Protein AF-A0A1J3G5Z6-F1 (afdb_monomer)

Sequence (315 aa):
ERLLVYEFMAHGSLHNHLHGKNKALKEQLDWVKRVTIAVQAARGIEYLHGYACPPVIHRDIKSSNILIDEEHNARVADFGLSLLGPVDSGSPLAELPAGTLGYLDPEYYRLHYLTTKSDVYSFGVLLLEILSGRKAIDMHYEEGNIVEWAVPLIKGGDITTILDPVLKQPTEIEALRRIVSVACKCVRMRGKDRPSMDKVTTALERALAQLMGNPSSEQPILPTEVVLGSSRMHKKSWRIGSKRSGSENTEFRGGSWITFPSVTSSQRRKSSASEGDVVAEEEDEGRKQQEALRSLEEEIGPASPGQSLFLHHNF

InterPro domains:
  IPR000719 Protein kinase domain [PS50011] (1-208)
  IPR000719 Protein kinase domain [SM00220] (1-208)
  IPR001245 Serine-threonine/tyrosine-protein kinase, catalytic domain [PF07714] (3-203)
  IPR008271 Serine/threonine-protein kinase, active site [PS00108] (56-68)
  IPR011009 Protein kinase-like domain superfamily [SSF56112] (2-204)

pLDDT: mean 73.85, std 27.53, range [23.75, 98.88]

Organism: Noccaea caerulescens (NCBI:txid107243)

Foldseek 3Di:
DDDDDDDDQVQAFQCCQLPNPDVVSVVVDAPLLLLQLLLLALLLLLCQPPVDVQRKAQLAQARNQFTAHPVRHTAGHDSVVIDRADSPQPFFDQAARDYDPLLAQLCCNVVVGDHSLRVLQSSLLRLLCSFASDHQADPVDPLRGSLSVLLVCLVVVNLVNSGHPVYDQAPPVVLVNLSSVLSNQSNDNDSVSHDHSVVNSVSSQVSSCVSVVDPDDDDDCDDPDPDDPDDPPDDDDDDDDDDDDDDDDDDDDDDDDDDDDDDDDDDDDDDDDDDDDDDDDPDPPVVVVVVVVVVVVPPDDDDDPVVVVVVVVND

Structure (mmCIF, N/CA/C/O backbone):
data_AF-A0A1J3G5Z6-F1
#
_entry.id   AF-A0A1J3G5Z6-F1
#
loop_
_atom_site.group_PDB
_atom_site.id
_atom_site.type_symbol
_atom_site.label_atom_id
_atom_site.label_alt_id
_atom_site.label_comp_id
_atom_site.label_asym_id
_atom_site.label_entity_id
_atom_site.label_seq_id
_atom_site.pdbx_PDB_ins_code
_atom_site.Cartn_x
_atom_site.Cartn_y
_atom_site.Cartn_z
_atom_site.occupancy
_atom_site.B_iso_or_equiv
_atom_site.auth_seq_id
_atom_site.auth_comp_id
_atom_site.auth_asym_id
_atom_site.auth_atom_id
_atom_site.pdbx_PDB_model_num
ATOM 1 N N . GLU A 1 1 ? -2.017 -32.571 -13.547 1.00 67.12 1 GLU A N 1
ATOM 2 C CA . GLU A 1 1 ? -2.262 -31.229 -12.975 1.00 67.12 1 GLU A CA 1
ATOM 3 C C . GLU A 1 1 ? -0.985 -30.699 -12.338 1.00 67.12 1 GLU A C 1
ATOM 5 O O . GLU A 1 1 ? -0.092 -31.494 -12.061 1.00 67.12 1 GLU A O 1
ATOM 10 N N . ARG A 1 2 ? -0.864 -29.379 -12.161 1.00 86.62 2 ARG A N 1
ATOM 11 C CA . ARG A 1 2 ? 0.238 -28.749 -11.419 1.00 86.62 2 ARG A CA 1
ATOM 12 C C . ARG A 1 2 ? -0.359 -28.113 -10.167 1.00 86.62 2 ARG A C 1
ATOM 14 O O . ARG A 1 2 ? -1.347 -27.398 -10.284 1.00 86.62 2 ARG A O 1
ATOM 21 N N . LEU A 1 3 ? 0.219 -28.402 -9.006 1.00 92.81 3 LEU A N 1
ATOM 22 C CA . LEU A 1 3 ? -0.247 -27.924 -7.705 1.00 92.81 3 LEU A CA 1
ATOM 23 C C . LEU A 1 3 ? 0.872 -27.131 -7.028 1.00 92.81 3 LEU A C 1
ATOM 25 O O . LEU A 1 3 ? 2.047 -27.467 -7.184 1.00 92.81 3 LEU A O 1
ATOM 29 N N . LEU A 1 4 ? 0.493 -26.100 -6.275 1.00 90.12 4 LEU A N 1
ATOM 30 C CA . LEU A 1 4 ? 1.376 -25.333 -5.400 1.00 90.12 4 LEU A CA 1
ATOM 31 C C . LEU A 1 4 ? 0.868 -25.506 -3.967 1.00 90.12 4 LEU A C 1
ATOM 33 O O . LEU A 1 4 ? -0.332 -25.398 -3.723 1.00 90.12 4 LEU A O 1
ATOM 37 N N . VAL A 1 5 ? 1.773 -25.816 -3.041 1.00 93.44 5 VAL A N 1
ATOM 38 C CA . VAL A 1 5 ? 1.457 -26.047 -1.626 1.00 93.44 5 VAL A CA 1
ATOM 39 C C . VAL A 1 5 ? 2.196 -24.998 -0.808 1.00 93.44 5 VAL A C 1
ATOM 41 O O . VAL A 1 5 ? 3.405 -24.834 -0.969 1.00 93.44 5 VAL A O 1
ATOM 44 N N . TYR A 1 6 ? 1.461 -24.296 0.049 1.00 91.12 6 TYR A N 1
ATOM 45 C CA . TYR A 1 6 ? 1.963 -23.217 0.893 1.00 91.12 6 TYR A CA 1
ATOM 46 C C . TYR A 1 6 ? 1.633 -23.490 2.355 1.00 91.12 6 TYR A C 1
ATOM 48 O O . TYR A 1 6 ? 0.736 -24.276 2.667 1.00 91.12 6 TYR A O 1
ATOM 56 N N . GLU A 1 7 ? 2.344 -22.803 3.240 1.00 92.56 7 GLU A N 1
ATOM 57 C CA . GLU A 1 7 ? 1.948 -22.685 4.637 1.00 92.56 7 GLU A CA 1
ATOM 58 C C . GLU A 1 7 ? 0.566 -22.025 4.749 1.00 92.56 7 GLU A C 1
ATOM 60 O O . GLU A 1 7 ? 0.212 -21.134 3.970 1.00 92.56 7 GLU A O 1
ATOM 65 N N . PHE A 1 8 ? -0.236 -22.493 5.704 1.00 93.69 8 PHE A N 1
ATOM 66 C CA . PHE A 1 8 ? -1.591 -22.000 5.900 1.00 93.69 8 PHE A CA 1
ATOM 67 C C . PHE A 1 8 ? -1.588 -20.673 6.666 1.00 93.69 8 PHE A C 1
ATOM 69 O O . PHE A 1 8 ? -1.016 -20.567 7.745 1.00 93.69 8 PHE A O 1
ATOM 76 N N . MET A 1 9 ? -2.269 -19.666 6.121 1.00 95.44 9 MET A N 1
ATOM 77 C CA . MET A 1 9 ? -2.382 -18.336 6.724 1.00 95.44 9 MET A CA 1
ATOM 78 C C . MET A 1 9 ? -3.645 -18.277 7.588 1.00 95.44 9 MET A C 1
ATOM 80 O O . MET A 1 9 ? -4.744 -18.048 7.073 1.00 95.44 9 MET A O 1
ATOM 84 N N . ALA A 1 10 ? -3.491 -18.541 8.890 1.00 94.44 10 ALA A N 1
ATOM 85 C CA . ALA A 1 10 ? -4.599 -18.804 9.814 1.00 94.44 10 ALA A CA 1
ATOM 86 C C . ALA A 1 10 ? -5.635 -17.673 9.904 1.00 94.44 10 ALA A C 1
ATOM 88 O O . ALA A 1 10 ? -6.829 -17.944 10.049 1.00 94.44 10 ALA A O 1
ATOM 89 N N . HIS A 1 11 ? -5.207 -16.416 9.757 1.00 93.19 11 HIS A N 1
ATOM 90 C CA . HIS A 1 11 ? -6.093 -15.252 9.852 1.00 93.19 11 HIS A CA 1
ATOM 91 C C . HIS A 1 11 ? -6.555 -14.733 8.483 1.00 93.19 11 HIS A C 1
ATOM 93 O O . HIS A 1 11 ? -7.225 -13.703 8.411 1.00 93.19 11 HIS A O 1
ATOM 99 N N . GLY A 1 12 ? -6.258 -15.441 7.391 1.00 94.19 12 GLY A N 1
ATOM 100 C CA . GLY A 1 12 ? -6.706 -15.087 6.043 1.00 94.19 12 GLY A CA 1
ATOM 101 C C . GLY A 1 12 ? -6.051 -13.815 5.496 1.00 94.19 12 GLY A C 1
ATOM 102 O O . GLY A 1 12 ? -4.906 -13.512 5.811 1.00 94.19 12 GLY A O 1
ATOM 103 N N . SER A 1 13 ? -6.757 -13.082 4.630 1.00 96.44 13 SER A N 1
ATOM 104 C CA . SER A 1 13 ? -6.229 -11.881 3.967 1.00 96.44 13 SER A CA 1
ATOM 105 C C . SER A 1 13 ? -6.606 -10.585 4.679 1.00 96.44 13 SER A C 1
ATOM 107 O O . SER A 1 13 ? -7.689 -10.476 5.254 1.00 96.44 13 SER A O 1
ATOM 109 N N . LEU A 1 14 ? -5.772 -9.552 4.555 1.00 96.88 14 LEU A N 1
ATOM 110 C CA . LEU A 1 14 ? -6.055 -8.196 5.030 1.00 96.88 14 LEU A CA 1
ATOM 111 C C . LEU A 1 14 ? -7.389 -7.660 4.483 1.00 96.88 14 LEU A C 1
ATOM 113 O O . LEU A 1 14 ? -8.122 -6.984 5.204 1.00 96.88 14 LEU A O 1
ATOM 117 N N . HIS A 1 15 ? -7.756 -8.020 3.250 1.00 95.94 15 HIS A N 1
ATOM 118 C CA . HIS A 1 15 ? -9.071 -7.706 2.686 1.00 95.94 15 HIS A CA 1
ATOM 119 C C . HIS A 1 15 ? -10.223 -8.186 3.580 1.00 95.94 15 HIS A C 1
ATOM 121 O O . HIS A 1 15 ? -11.181 -7.447 3.801 1.00 95.94 15 HIS A O 1
ATOM 127 N N . ASN A 1 16 ? -10.133 -9.399 4.136 1.00 93.75 16 ASN A N 1
ATOM 128 C CA . ASN A 1 16 ? -11.161 -9.932 5.030 1.00 93.75 16 ASN A CA 1
ATOM 129 C C . ASN A 1 16 ? -11.249 -9.132 6.336 1.00 93.75 16 ASN A C 1
ATOM 131 O O . ASN A 1 16 ? -12.347 -8.955 6.864 1.00 93.75 16 ASN A O 1
ATOM 135 N N . HIS A 1 17 ? -10.122 -8.620 6.834 1.00 93.25 17 HIS A N 1
ATOM 136 C CA . HIS A 1 17 ? -10.088 -7.812 8.054 1.00 93.25 17 HIS A CA 1
ATOM 137 C C . HIS A 1 17 ? -10.584 -6.379 7.845 1.00 93.25 17 HIS A C 1
ATOM 139 O O . HIS A 1 17 ? -11.189 -5.825 8.753 1.00 93.25 17 HIS A O 1
ATOM 145 N N . LEU A 1 18 ? -10.386 -5.779 6.667 1.00 93.06 18 LEU A N 1
ATOM 146 C CA . LEU A 1 18 ? -10.885 -4.427 6.362 1.00 93.06 18 LEU A CA 1
ATOM 147 C C . LEU A 1 18 ? -12.349 -4.445 5.889 1.00 93.06 18 LEU A C 1
ATOM 149 O O . LEU A 1 18 ? -13.203 -3.698 6.378 1.00 93.06 18 LEU A O 1
ATOM 153 N N . HIS A 1 19 ? -12.675 -5.355 4.970 1.00 92.38 19 HIS A N 1
ATOM 154 C CA . HIS A 1 19 ? -13.921 -5.331 4.192 1.00 92.38 19 HIS A CA 1
ATOM 155 C C . HIS A 1 19 ? -14.863 -6.497 4.483 1.00 92.38 19 HIS A C 1
ATOM 157 O O . HIS A 1 19 ? -16.006 -6.484 4.025 1.00 92.38 19 HIS A O 1
ATOM 163 N N . GLY A 1 20 ? -14.422 -7.490 5.256 1.00 87.69 20 GLY A N 1
ATOM 164 C CA . GLY A 1 20 ? -15.228 -8.660 5.591 1.00 87.69 20 GLY A CA 1
ATOM 165 C C . GLY A 1 20 ? -16.464 -8.331 6.430 1.00 87.69 20 GLY A C 1
ATOM 166 O O . GLY A 1 20 ? -16.629 -7.239 6.967 1.00 87.69 20 GLY A O 1
ATOM 167 N N . LYS A 1 21 ? -17.368 -9.304 6.567 1.00 85.00 21 LYS A N 1
ATOM 168 C CA . LYS A 1 21 ? -18.624 -9.132 7.323 1.00 85.00 21 LYS A CA 1
ATOM 169 C C . LYS A 1 21 ? -18.451 -9.275 8.839 1.00 85.00 21 LYS A C 1
ATOM 171 O O . LYS A 1 21 ? -19.359 -8.938 9.593 1.00 85.00 21 LYS A O 1
ATOM 176 N N . ASN A 1 22 ? -17.310 -9.792 9.295 1.00 85.69 22 ASN A N 1
ATOM 177 C CA . ASN A 1 22 ? -17.068 -10.051 10.708 1.00 85.69 22 ASN A CA 1
ATOM 178 C C . ASN A 1 22 ? -16.614 -8.772 11.423 1.00 85.69 22 ASN A C 1
ATOM 180 O O . ASN A 1 22 ? -15.459 -8.361 11.319 1.00 85.69 22 ASN A O 1
ATOM 184 N N . LYS A 1 23 ? -17.531 -8.162 12.176 1.00 78.75 23 LYS A N 1
ATOM 185 C CA . LYS A 1 23 ? -17.271 -6.925 12.917 1.00 78.75 23 LYS A CA 1
ATOM 186 C C . LYS A 1 23 ? -16.167 -7.081 13.969 1.00 78.75 23 LYS A C 1
ATOM 188 O O . LYS A 1 23 ? -15.366 -6.170 14.126 1.00 78.75 23 LYS A O 1
ATOM 193 N N . ALA A 1 24 ? -16.076 -8.243 14.619 1.00 79.56 24 ALA A N 1
ATOM 194 C CA . ALA A 1 24 ? -15.048 -8.496 15.626 1.00 79.56 24 ALA A CA 1
ATOM 195 C C . ALA A 1 24 ? -13.636 -8.483 15.019 1.00 79.56 24 ALA A C 1
ATOM 197 O O . ALA A 1 24 ? -12.718 -7.967 15.643 1.00 79.56 24 ALA A O 1
ATOM 198 N N . LEU A 1 25 ? -13.462 -8.980 13.787 1.00 78.19 25 LEU A N 1
ATOM 199 C CA . LEU A 1 25 ? -12.175 -8.896 13.081 1.00 78.19 25 LEU A CA 1
ATOM 200 C C . LEU A 1 25 ? -11.822 -7.448 12.713 1.00 78.19 25 LEU A C 1
ATOM 202 O O . LEU A 1 25 ? -10.679 -7.037 12.887 1.00 78.19 25 LEU A O 1
ATOM 206 N N . LYS A 1 26 ? -12.805 -6.643 12.285 1.00 77.50 26 LYS A N 1
ATOM 207 C CA . LYS A 1 26 ? -12.582 -5.212 12.007 1.00 77.50 26 LYS A CA 1
ATOM 208 C C . LYS A 1 26 ? -12.143 -4.445 13.251 1.00 77.50 26 LYS A C 1
ATOM 210 O O . LYS A 1 26 ? -11.211 -3.650 13.191 1.00 77.50 26 LYS A O 1
ATOM 215 N N . GLU A 1 27 ? -12.809 -4.699 14.375 1.00 76.75 27 GLU A N 1
ATOM 216 C CA . GLU A 1 27 ? -12.518 -4.058 15.663 1.00 76.75 27 GLU A CA 1
ATOM 217 C C . GLU A 1 27 ? -11.146 -4.474 16.228 1.00 76.75 27 GLU A C 1
ATOM 219 O O . GLU A 1 27 ? -10.575 -3.751 17.042 1.00 76.75 27 GLU A O 1
ATOM 224 N N . GLN A 1 28 ? -10.574 -5.595 15.771 1.00 81.38 28 GLN A N 1
ATOM 225 C CA . GLN A 1 28 ? -9.232 -6.026 16.165 1.00 81.38 28 GLN A CA 1
ATOM 226 C C . GLN A 1 28 ? -8.102 -5.255 15.470 1.00 81.38 28 GLN A C 1
ATOM 228 O O . GLN A 1 28 ? -6.987 -5.298 15.991 1.00 81.38 28 GLN A O 1
ATOM 233 N N . LEU A 1 29 ? -8.350 -4.571 14.345 1.00 88.56 29 LEU A N 1
ATOM 234 C CA . LEU A 1 29 ? -7.347 -3.801 13.595 1.00 88.56 29 LEU A CA 1
ATOM 235 C C . LEU A 1 29 ? -7.284 -2.336 14.049 1.00 88.56 29 LEU A C 1
ATOM 237 O O . LEU A 1 29 ? -7.771 -1.437 13.358 1.00 88.56 29 LEU A O 1
ATOM 241 N N . ASP A 1 30 ? -6.633 -2.098 15.186 1.00 92.00 30 ASP A N 1
ATOM 242 C CA . ASP A 1 30 ? -6.243 -0.748 15.598 1.00 92.00 30 ASP A CA 1
ATOM 243 C C . ASP A 1 30 ? -5.157 -0.140 14.684 1.00 92.00 30 ASP A C 1
ATOM 245 O O . ASP A 1 30 ? -4.611 -0.792 13.786 1.00 92.00 30 ASP A O 1
ATOM 249 N N . TRP A 1 31 ? -4.835 1.139 14.906 1.00 94.06 31 TRP A N 1
ATOM 250 C CA . TRP A 1 31 ? -3.825 1.843 14.112 1.00 94.06 31 TRP A CA 1
ATOM 251 C C . TRP A 1 31 ? -2.455 1.176 14.159 1.00 94.06 31 TRP A C 1
ATOM 253 O O . TRP A 1 31 ? -1.795 1.091 13.127 1.00 94.06 31 TRP A O 1
ATOM 263 N N . VAL A 1 32 ? -2.030 0.684 15.324 1.00 94.06 32 VAL A N 1
ATOM 264 C CA . VAL A 1 32 ? -0.714 0.054 15.473 1.00 94.06 32 VAL A CA 1
ATOM 265 C C . VAL A 1 32 ? -0.653 -1.200 14.610 1.00 94.06 32 VAL A C 1
ATOM 267 O O . VAL A 1 32 ? 0.257 -1.326 13.800 1.00 94.06 32 VAL A O 1
ATOM 270 N N . LYS A 1 33 ? -1.654 -2.079 14.684 1.00 94.69 33 LYS A N 1
ATOM 271 C CA . LYS A 1 33 ? -1.711 -3.303 13.873 1.00 94.69 33 LYS A CA 1
ATOM 272 C C . LYS A 1 33 ? -1.799 -3.014 12.381 1.00 94.69 33 LYS A C 1
ATOM 274 O O . LYS A 1 33 ? -1.080 -3.639 11.606 1.00 94.69 33 LYS A O 1
ATOM 279 N N . ARG A 1 34 ? -2.627 -2.049 11.965 1.00 96.19 34 ARG A N 1
ATOM 280 C CA . ARG A 1 34 ? -2.722 -1.632 10.554 1.00 96.19 34 ARG A CA 1
ATOM 281 C C . ARG A 1 34 ? -1.373 -1.168 10.010 1.00 96.19 34 ARG A C 1
ATOM 283 O O . ARG A 1 34 ? -0.974 -1.573 8.919 1.00 96.19 34 ARG A O 1
ATOM 290 N N . VAL A 1 35 ? -0.654 -0.352 10.780 1.00 96.88 35 VAL A N 1
ATOM 291 C CA . VAL A 1 35 ? 0.665 0.148 10.382 1.00 96.88 35 VAL A CA 1
ATOM 292 C C . VAL A 1 35 ? 1.724 -0.956 10.443 1.00 96.88 35 VAL A C 1
ATOM 294 O O . VAL A 1 35 ? 2.548 -1.029 9.536 1.00 96.88 35 VAL A O 1
ATOM 297 N N . THR A 1 36 ? 1.675 -1.863 11.421 1.00 97.75 36 THR A N 1
ATOM 298 C CA . THR A 1 36 ? 2.547 -3.050 11.474 1.00 97.75 36 THR A CA 1
ATOM 299 C C . THR A 1 36 ? 2.391 -3.919 10.228 1.00 97.75 36 THR A C 1
ATOM 301 O O . THR A 1 36 ? 3.391 -4.253 9.595 1.00 97.75 36 THR A O 1
ATOM 304 N N . ILE A 1 37 ? 1.154 -4.213 9.816 1.00 98.00 37 ILE A N 1
ATOM 305 C CA . ILE A 1 37 ? 0.863 -4.968 8.587 1.00 98.00 37 ILE A CA 1
ATOM 306 C C . ILE A 1 37 ? 1.428 -4.243 7.360 1.00 98.00 37 ILE A C 1
ATOM 308 O O . ILE A 1 37 ? 2.076 -4.864 6.518 1.00 98.00 37 ILE A O 1
ATOM 312 N N . ALA A 1 38 ? 1.231 -2.924 7.267 1.00 98.56 38 ALA A N 1
ATOM 313 C CA . ALA A 1 38 ? 1.773 -2.123 6.173 1.00 98.56 38 ALA A CA 1
ATOM 314 C C . ALA A 1 38 ? 3.312 -2.160 6.129 1.00 98.56 38 ALA A C 1
ATOM 316 O O . ALA A 1 38 ? 3.884 -2.301 5.051 1.00 98.56 38 ALA A O 1
ATOM 317 N N . VAL A 1 39 ? 3.985 -2.071 7.283 1.00 98.75 39 VAL A N 1
ATOM 318 C CA . VAL A 1 39 ? 5.450 -2.186 7.395 1.00 98.75 39 VAL A CA 1
ATOM 319 C C . VAL A 1 39 ? 5.928 -3.566 6.945 1.00 98.75 39 VAL A C 1
ATOM 321 O O . VAL A 1 39 ? 6.859 -3.658 6.150 1.00 98.75 39 VAL A O 1
ATOM 324 N N . GLN A 1 40 ? 5.294 -4.638 7.419 1.00 98.56 40 GLN A N 1
ATOM 325 C CA . GLN A 1 40 ? 5.661 -6.011 7.061 1.00 98.56 40 GLN A CA 1
ATOM 326 C C . GLN A 1 40 ? 5.473 -6.276 5.559 1.00 98.56 40 GLN A C 1
ATOM 328 O O . GLN A 1 40 ? 6.374 -6.808 4.909 1.00 98.56 40 GLN A O 1
ATOM 333 N N . ALA A 1 41 ? 4.361 -5.815 4.977 1.00 98.62 41 ALA A N 1
ATOM 334 C CA . ALA A 1 41 ? 4.142 -5.875 3.535 1.00 98.62 41 ALA A CA 1
ATOM 335 C C . ALA A 1 41 ? 5.189 -5.053 2.759 1.00 98.62 41 ALA A C 1
ATOM 337 O O . ALA A 1 41 ? 5.747 -5.548 1.780 1.00 98.62 41 ALA A O 1
ATOM 338 N N . ALA A 1 42 ? 5.510 -3.834 3.214 1.00 98.69 42 ALA A N 1
ATOM 339 C CA . ALA A 1 42 ? 6.524 -2.987 2.584 1.00 98.69 42 ALA A CA 1
ATOM 340 C C . ALA A 1 42 ? 7.903 -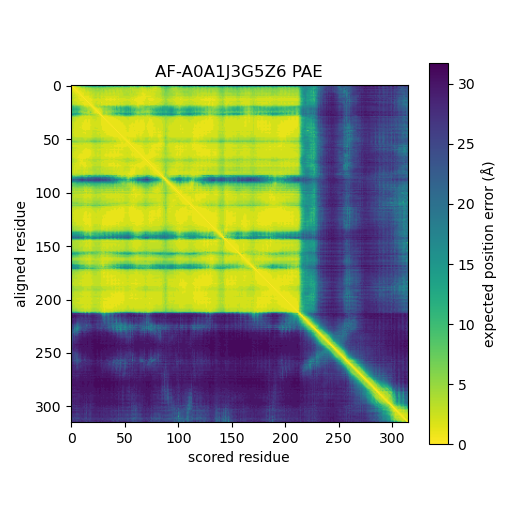3.656 2.561 1.00 98.69 42 ALA A C 1
ATOM 342 O O . ALA A 1 42 ? 8.537 -3.672 1.511 1.00 98.69 42 ALA A O 1
ATOM 343 N N . ARG A 1 43 ? 8.322 -4.276 3.674 1.00 98.38 43 ARG A N 1
ATOM 344 C CA . ARG A 1 43 ? 9.574 -5.049 3.767 1.00 98.38 43 ARG A CA 1
ATOM 345 C C . ARG A 1 43 ? 9.607 -6.210 2.778 1.00 98.38 43 ARG A C 1
ATOM 347 O O . ARG A 1 43 ? 10.621 -6.429 2.122 1.00 98.38 43 ARG A O 1
ATOM 354 N N . GLY A 1 44 ? 8.498 -6.939 2.646 1.00 97.94 44 GLY A N 1
ATOM 355 C CA . GLY A 1 44 ? 8.378 -8.018 1.666 1.00 97.94 44 GLY A CA 1
ATOM 356 C C . GLY A 1 44 ? 8.595 -7.518 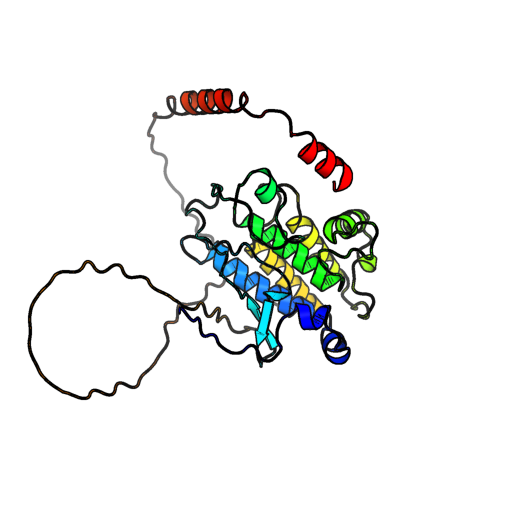0.235 1.00 97.94 44 GLY A C 1
ATOM 357 O O . GLY A 1 44 ? 9.380 -8.099 -0.507 1.00 97.94 44 GLY A O 1
ATOM 358 N N . ILE A 1 45 ? 7.961 -6.407 -0.141 1.00 98.31 45 ILE A N 1
ATOM 359 C CA . ILE A 1 45 ? 8.087 -5.825 -1.489 1.00 98.31 45 ILE A CA 1
ATOM 360 C C . ILE A 1 45 ? 9.479 -5.204 -1.698 1.00 98.31 45 ILE A C 1
ATOM 362 O O . ILE A 1 45 ? 10.084 -5.371 -2.754 1.00 98.31 45 ILE A O 1
ATOM 366 N N . GLU A 1 46 ? 10.029 -4.528 -0.691 1.00 97.94 46 GLU A N 1
ATOM 367 C CA . GLU A 1 46 ? 11.401 -4.014 -0.705 1.00 97.94 46 GLU A CA 1
ATOM 368 C C . GLU A 1 46 ? 12.415 -5.133 -0.951 1.00 97.94 46 GLU A C 1
ATOM 370 O O . GLU A 1 46 ? 13.326 -4.961 -1.763 1.00 97.94 46 GLU A O 1
ATOM 375 N N . TYR A 1 47 ? 12.226 -6.296 -0.321 1.00 97.56 47 TYR A N 1
ATOM 376 C CA . TYR A 1 47 ? 13.049 -7.474 -0.572 1.00 97.56 47 TYR A CA 1
ATOM 377 C C . TYR A 1 47 ? 13.025 -7.875 -2.053 1.00 97.56 47 TYR A C 1
ATOM 379 O O . TYR A 1 47 ? 14.078 -8.054 -2.670 1.00 97.56 47 TYR A O 1
ATOM 387 N N . LEU A 1 48 ? 11.829 -7.958 -2.644 1.00 96.56 48 LEU A N 1
ATOM 388 C CA . LEU A 1 48 ? 11.654 -8.294 -4.059 1.00 96.56 48 LEU A CA 1
ATOM 389 C C . LEU A 1 48 ? 12.359 -7.296 -4.984 1.00 96.56 48 LEU A C 1
ATOM 391 O O . LEU A 1 48 ? 12.930 -7.695 -5.995 1.00 96.56 48 LEU A O 1
ATOM 395 N N . HIS A 1 49 ? 12.340 -6.007 -4.649 1.00 95.06 49 HIS A N 1
ATOM 396 C CA . HIS A 1 49 ? 12.895 -4.958 -5.507 1.00 95.06 49 HIS A CA 1
ATOM 397 C C . HIS A 1 49 ? 14.401 -4.760 -5.348 1.00 95.06 49 HIS A C 1
ATOM 399 O O . HIS A 1 49 ? 15.078 -4.493 -6.338 1.00 95.06 49 HIS A O 1
ATOM 405 N N . GLY A 1 50 ? 14.908 -4.813 -4.116 1.00 92.19 50 GLY A N 1
ATOM 406 C CA . GLY A 1 50 ? 16.271 -4.392 -3.781 1.00 92.19 50 GLY A CA 1
ATOM 407 C C . GLY A 1 50 ? 17.241 -5.527 -3.465 1.00 92.19 50 GLY A C 1
ATOM 408 O O . GLY A 1 50 ? 18.446 -5.345 -3.616 1.00 92.19 50 GLY A O 1
ATOM 409 N N . TYR A 1 51 ? 16.738 -6.686 -3.031 1.00 90.94 51 TYR A N 1
ATOM 410 C CA . TYR A 1 51 ? 17.574 -7.801 -2.573 1.00 90.94 51 TYR A CA 1
ATOM 411 C C . TYR A 1 51 ? 17.537 -9.009 -3.516 1.00 90.94 51 TYR A C 1
ATOM 413 O O . TYR A 1 51 ? 18.504 -9.770 -3.572 1.00 90.94 51 TYR A O 1
ATOM 421 N N . ALA A 1 52 ? 16.459 -9.184 -4.286 1.00 91.31 52 ALA A N 1
ATOM 422 C CA . ALA A 1 52 ? 16.423 -10.170 -5.361 1.00 91.31 52 ALA A CA 1
ATOM 423 C C . ALA A 1 52 ? 17.275 -9.716 -6.561 1.00 91.31 52 ALA A C 1
ATOM 425 O O . ALA A 1 52 ? 17.282 -8.543 -6.932 1.00 91.31 52 ALA A O 1
ATOM 426 N N . CYS A 1 53 ? 17.986 -10.659 -7.187 1.00 88.81 53 CYS A N 1
ATOM 427 C CA . CYS A 1 53 ? 18.797 -10.405 -8.377 1.00 88.81 53 CYS A CA 1
ATOM 428 C C . CYS A 1 53 ? 18.509 -11.467 -9.456 1.00 88.81 53 CYS A C 1
ATOM 430 O O . CYS A 1 53 ? 18.883 -12.631 -9.268 1.00 88.81 53 CYS A O 1
ATOM 432 N N . PRO A 1 54 ? 17.856 -11.103 -10.578 1.00 91.25 54 PRO A N 1
ATOM 433 C CA . PRO A 1 54 ? 17.293 -9.778 -10.879 1.00 91.25 54 PRO A CA 1
ATOM 434 C C . PRO A 1 54 ? 16.103 -9.407 -9.963 1.00 91.25 54 PRO A C 1
ATOM 436 O O . PRO A 1 54 ? 15.534 -10.305 -9.331 1.00 91.25 54 PRO A O 1
ATOM 439 N N . PRO A 1 55 ? 15.714 -8.116 -9.889 1.00 93.94 55 PRO A N 1
ATOM 440 C CA . PRO A 1 55 ? 14.545 -7.682 -9.124 1.00 93.94 55 PRO A CA 1
ATOM 441 C C . PRO A 1 55 ? 13.282 -8.442 -9.533 1.00 93.94 55 PRO A C 1
ATOM 443 O O . PRO A 1 55 ? 13.103 -8.774 -10.703 1.00 93.94 55 PRO A O 1
ATOM 446 N N . VAL A 1 56 ? 12.373 -8.681 -8.595 1.00 96.19 56 VAL A N 1
ATOM 447 C CA . VAL A 1 56 ? 11.063 -9.291 -8.858 1.00 96.19 56 VAL A CA 1
ATOM 448 C C . VAL A 1 56 ? 9.993 -8.204 -8.782 1.00 96.19 56 VAL A C 1
ATOM 450 O O . VAL A 1 56 ? 9.883 -7.517 -7.772 1.00 96.19 56 VAL A O 1
ATOM 453 N N . ILE A 1 57 ? 9.195 -8.055 -9.838 1.00 96.88 57 ILE A N 1
ATOM 454 C CA . ILE A 1 57 ? 8.045 -7.145 -9.889 1.00 96.88 57 ILE A CA 1
ATOM 455 C C . ILE A 1 57 ? 6.785 -7.981 -9.675 1.00 96.88 57 ILE A C 1
ATOM 457 O O . ILE A 1 57 ? 6.515 -8.895 -10.455 1.00 96.88 57 ILE A O 1
ATOM 461 N N . HIS A 1 58 ? 6.029 -7.687 -8.620 1.00 98.06 58 HIS A N 1
ATOM 462 C CA . HIS A 1 58 ? 4.897 -8.493 -8.168 1.00 98.06 58 HIS A CA 1
ATOM 463 C C . HIS A 1 58 ? 3.659 -8.351 -9.064 1.00 98.06 58 HIS A C 1
ATOM 465 O O . HIS A 1 58 ? 2.978 -9.333 -9.347 1.00 98.06 58 HIS A O 1
ATOM 471 N N . ARG A 1 59 ? 3.357 -7.128 -9.523 1.00 97.19 59 ARG A N 1
ATOM 472 C CA . ARG A 1 59 ? 2.237 -6.754 -10.420 1.00 97.19 59 ARG A CA 1
ATOM 473 C C . ARG A 1 59 ? 0.823 -6.887 -9.853 1.00 97.19 59 ARG A C 1
ATOM 475 O O . ARG A 1 59 ? -0.090 -6.284 -10.405 1.00 97.19 59 ARG A O 1
ATOM 482 N N . ASP A 1 60 ? 0.628 -7.624 -8.761 1.00 97.38 60 ASP A N 1
ATOM 483 C CA . ASP A 1 60 ? -0.696 -7.779 -8.129 1.00 97.38 60 ASP A CA 1
ATOM 484 C C . ASP A 1 60 ? -0.706 -7.475 -6.620 1.00 97.38 60 ASP A C 1
ATOM 486 O O . ASP A 1 60 ? -1.186 -8.261 -5.804 1.00 97.38 60 ASP A O 1
ATOM 490 N N . ILE A 1 61 ? -0.121 -6.340 -6.223 1.00 98.62 61 ILE A N 1
ATOM 491 C CA . ILE A 1 61 ? -0.172 -5.872 -4.830 1.00 98.62 61 ILE A CA 1
ATOM 492 C C . ILE A 1 61 ? -1.568 -5.310 -4.529 1.00 98.62 61 ILE A C 1
ATOM 494 O O . ILE A 1 61 ? -1.978 -4.307 -5.108 1.00 98.62 61 ILE A O 1
ATOM 498 N N . LYS A 1 62 ? -2.284 -5.948 -3.599 1.00 98.00 62 LYS A N 1
ATOM 499 C CA . LYS A 1 62 ? -3.637 -5.578 -3.146 1.00 98.00 62 LYS A CA 1
ATOM 500 C C . LYS A 1 62 ? -3.944 -6.199 -1.786 1.00 98.00 62 LYS A C 1
ATOM 502 O O . LYS A 1 62 ? -3.281 -7.153 -1.379 1.00 98.00 62 LYS A O 1
ATOM 507 N N . SER A 1 63 ? -4.992 -5.731 -1.106 1.00 97.88 63 SER A N 1
ATOM 508 C CA . SER A 1 63 ? -5.350 -6.213 0.238 1.00 97.88 63 SER A CA 1
ATOM 509 C C . SER A 1 63 ? -5.682 -7.709 0.302 1.00 97.88 63 SER A C 1
ATOM 511 O O . SER A 1 63 ? -5.474 -8.333 1.341 1.00 97.88 63 SER A O 1
ATOM 513 N N . SER A 1 64 ? -6.161 -8.326 -0.784 1.00 97.69 64 SER A N 1
ATOM 514 C CA . SER A 1 64 ? -6.429 -9.774 -0.809 1.00 97.69 64 SER A CA 1
ATOM 515 C C . SER A 1 64 ? -5.159 -10.626 -0.872 1.00 97.69 64 SER A C 1
ATOM 517 O O . SER A 1 64 ? -5.209 -11.794 -0.501 1.00 97.69 64 SER A O 1
ATOM 519 N N . ASN A 1 65 ? -4.046 -10.035 -1.315 1.00 98.44 65 ASN A N 1
ATOM 520 C CA . ASN A 1 65 ? -2.752 -10.697 -1.497 1.00 98.44 65 ASN A CA 1
ATOM 521 C C . ASN A 1 65 ? -1.778 -10.391 -0.348 1.00 98.44 65 ASN A C 1
ATOM 523 O O . ASN A 1 65 ? -0.621 -10.799 -0.384 1.00 98.44 65 ASN A O 1
ATOM 527 N N . ILE A 1 66 ? -2.245 -9.693 0.690 1.00 98.44 66 ILE A N 1
ATOM 528 C CA . ILE A 1 66 ? -1.553 -9.586 1.973 1.00 98.44 66 ILE A CA 1
ATOM 529 C C . ILE A 1 66 ? -2.234 -10.558 2.929 1.00 98.44 66 ILE A C 1
ATOM 531 O O . ILE A 1 66 ? -3.374 -10.329 3.334 1.00 98.44 66 ILE A O 1
ATOM 535 N N . LEU A 1 67 ? -1.565 -11.661 3.246 1.00 97.62 67 LEU A N 1
ATOM 536 C CA . LEU A 1 67 ? -2.082 -12.716 4.115 1.00 97.62 67 LEU A CA 1
ATOM 537 C C . LEU A 1 67 ? -1.513 -12.587 5.525 1.00 97.62 67 LEU A C 1
ATOM 539 O O . LEU A 1 67 ? -0.442 -12.017 5.698 1.00 97.62 67 LEU A O 1
ATOM 543 N N . ILE A 1 68 ? -2.233 -13.094 6.520 1.00 96.00 68 ILE A N 1
ATOM 544 C CA . ILE A 1 68 ? -1.888 -12.973 7.936 1.00 96.00 68 ILE A CA 1
ATOM 545 C C . ILE A 1 68 ? -1.748 -14.381 8.534 1.00 96.00 68 ILE A C 1
ATOM 547 O O . ILE A 1 68 ? -2.697 -15.173 8.491 1.00 96.00 68 ILE A O 1
ATOM 551 N N . ASP A 1 69 ? -0.557 -14.688 9.053 1.00 94.50 69 ASP A N 1
ATOM 552 C CA . ASP A 1 69 ? -0.230 -15.975 9.687 1.00 94.50 69 ASP A CA 1
ATOM 553 C C . ASP A 1 69 ? -0.727 -16.071 11.137 1.00 94.50 69 ASP A C 1
ATOM 555 O O . ASP A 1 69 ? -1.337 -15.134 11.645 1.00 94.50 69 ASP A O 1
ATOM 559 N N . GLU A 1 70 ? -0.533 -17.220 11.791 1.00 94.12 70 GLU A N 1
ATOM 560 C CA . GLU A 1 70 ? -1.045 -17.496 13.144 1.00 94.12 70 GLU A CA 1
ATOM 561 C C . GLU A 1 70 ? -0.542 -16.482 14.184 1.00 94.12 70 GLU A C 1
ATOM 563 O O . GLU A 1 70 ? -1.313 -16.036 15.041 1.00 94.12 70 GLU A O 1
ATOM 568 N N . GLU A 1 71 ? 0.701 -16.024 14.039 1.00 92.56 71 GLU A N 1
ATOM 569 C CA . GLU A 1 71 ? 1.345 -15.028 14.897 1.00 92.56 71 GLU A CA 1
ATOM 570 C C . GLU A 1 71 ? 0.975 -13.573 14.550 1.00 92.56 71 GLU A C 1
ATOM 572 O O . GLU A 1 71 ? 1.571 -12.638 15.088 1.00 92.56 71 GLU A O 1
ATOM 577 N N . HIS A 1 72 ? -0.024 -13.355 13.687 1.00 90.75 72 HIS A N 1
ATOM 578 C CA . HIS A 1 72 ? -0.459 -12.038 13.209 1.00 90.75 72 HIS A CA 1
ATOM 579 C C . HIS A 1 72 ? 0.595 -11.267 12.394 1.00 90.75 72 HIS A C 1
ATOM 581 O O . HIS A 1 72 ? 0.527 -10.036 12.309 1.00 90.75 72 HIS A O 1
ATOM 587 N N . ASN A 1 73 ? 1.535 -11.958 11.747 1.00 95.00 73 ASN A N 1
ATOM 588 C CA . ASN A 1 73 ? 2.448 -11.336 10.796 1.00 95.00 73 ASN A CA 1
ATOM 589 C C . ASN A 1 73 ? 1.853 -11.332 9.388 1.00 95.00 73 ASN A C 1
ATOM 591 O O . ASN A 1 73 ? 1.247 -12.301 8.930 1.00 95.00 73 ASN A O 1
ATOM 595 N N . ALA A 1 74 ? 2.055 -10.225 8.680 1.00 96.62 74 ALA A N 1
ATOM 596 C CA . ALA A 1 74 ? 1.635 -10.060 7.304 1.00 96.62 74 ALA A CA 1
ATOM 597 C C . ALA A 1 74 ? 2.685 -10.589 6.318 1.00 96.62 74 ALA A C 1
ATOM 599 O O . ALA A 1 74 ? 3.876 -10.294 6.431 1.00 96.62 74 ALA A O 1
ATOM 600 N N . ARG A 1 75 ? 2.220 -11.311 5.297 1.00 96.62 75 ARG A N 1
ATOM 601 C CA . ARG A 1 75 ? 3.024 -11.885 4.214 1.00 96.62 75 ARG A CA 1
ATOM 602 C C . ARG A 1 75 ? 2.443 -11.501 2.859 1.00 96.62 75 ARG A C 1
ATOM 604 O O . ARG A 1 75 ? 1.230 -11.532 2.662 1.00 96.62 75 ARG A O 1
ATOM 611 N N . VAL A 1 76 ? 3.318 -11.157 1.920 1.00 97.62 76 VAL A N 1
ATOM 612 C CA . VAL A 1 76 ? 2.938 -10.917 0.521 1.00 97.62 76 VAL A CA 1
ATOM 613 C C . VAL A 1 76 ? 2.762 -12.268 -0.171 1.00 97.62 76 VAL A C 1
ATOM 615 O O . VAL A 1 76 ? 3.631 -13.134 -0.066 1.00 97.62 76 VAL A O 1
ATOM 618 N N . ALA A 1 77 ? 1.638 -12.456 -0.854 1.00 96.44 77 ALA A N 1
ATOM 619 C CA . ALA A 1 77 ? 1.258 -13.703 -1.504 1.00 96.44 77 ALA A CA 1
ATOM 620 C C . ALA A 1 77 ? 0.825 -13.481 -2.959 1.00 96.44 77 ALA A C 1
ATOM 622 O O . ALA A 1 77 ? 0.637 -12.354 -3.397 1.00 96.44 77 ALA A O 1
ATOM 623 N N . ASP A 1 78 ? 0.606 -14.592 -3.666 1.00 94.25 78 ASP A N 1
ATOM 624 C CA . ASP A 1 78 ? 0.165 -14.647 -5.064 1.00 94.25 78 ASP A CA 1
ATOM 625 C C . ASP A 1 78 ? 1.136 -14.012 -6.072 1.00 94.25 78 ASP A C 1
ATOM 627 O O . ASP A 1 78 ? 0.923 -12.947 -6.646 1.00 94.25 78 ASP A O 1
ATOM 631 N N . PHE A 1 79 ? 2.204 -14.760 -6.345 1.00 95.31 79 PHE A N 1
ATOM 632 C CA . PHE A 1 79 ? 3.211 -14.419 -7.346 1.00 95.31 79 PHE A CA 1
ATOM 633 C C . PHE A 1 79 ? 2.827 -14.894 -8.759 1.00 95.31 79 PHE A C 1
ATOM 635 O O . PHE A 1 79 ? 3.698 -15.023 -9.619 1.00 95.31 79 PHE A O 1
ATOM 642 N N . GLY A 1 80 ? 1.548 -15.205 -9.012 1.00 93.75 80 GLY A N 1
ATOM 643 C CA . GLY A 1 80 ? 1.092 -15.778 -10.282 1.00 93.75 80 GLY A CA 1
ATOM 644 C C . GLY A 1 80 ? 1.290 -14.858 -11.490 1.00 93.75 80 GLY A C 1
ATOM 645 O O . GLY A 1 80 ? 1.420 -15.344 -12.614 1.00 93.75 80 GLY A O 1
ATOM 646 N N . LEU A 1 81 ? 1.351 -13.543 -11.260 1.00 94.12 81 LEU A N 1
ATOM 647 C CA . LEU A 1 81 ? 1.619 -12.537 -12.290 1.00 94.12 81 LEU A CA 1
ATOM 648 C C . LEU A 1 81 ? 3.059 -12.017 -12.277 1.00 94.12 81 LEU A C 1
ATOM 650 O O . LEU A 1 81 ? 3.439 -11.316 -13.217 1.00 94.12 81 LEU A O 1
ATOM 654 N N . SER A 1 82 ? 3.850 -12.352 -11.257 1.00 96.00 82 SER A N 1
ATOM 655 C CA . SER A 1 82 ? 5.163 -11.757 -11.016 1.00 96.00 82 SER A CA 1
ATOM 656 C C . SER A 1 82 ? 6.145 -12.003 -12.157 1.00 96.00 82 SER A C 1
ATOM 658 O O . SER A 1 82 ? 6.178 -13.077 -12.757 1.00 96.00 82 SER A O 1
ATOM 660 N N . LEU A 1 83 ? 6.996 -11.012 -12.422 1.00 95.06 83 LEU A N 1
ATOM 661 C CA . LEU A 1 83 ? 8.033 -11.076 -13.451 1.00 95.06 83 LEU A CA 1
ATOM 662 C C . LEU A 1 83 ? 9.395 -10.678 -12.893 1.00 95.06 83 LEU A C 1
ATOM 664 O O . LEU A 1 83 ? 9.498 -9.896 -11.949 1.00 95.06 83 LEU A O 1
ATOM 668 N N . LEU A 1 84 ? 10.449 -11.205 -13.511 1.00 92.75 84 LEU A N 1
ATOM 669 C CA . LEU A 1 84 ? 11.800 -10.710 -13.286 1.00 92.75 84 LEU A CA 1
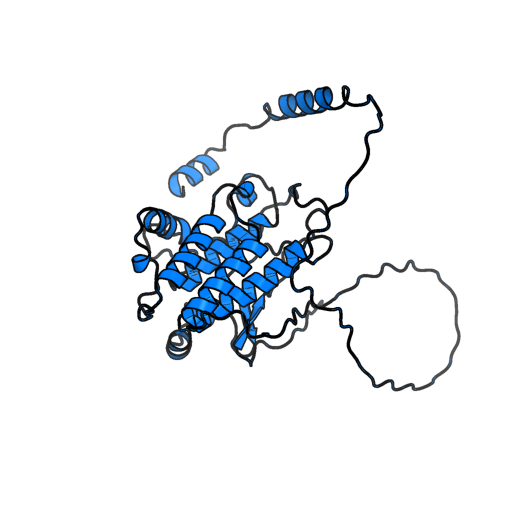ATOM 670 C C . LEU A 1 84 ? 11.950 -9.379 -14.026 1.00 92.75 84 LEU A C 1
ATOM 672 O O . LEU A 1 84 ? 11.759 -9.314 -15.240 1.00 92.75 84 LEU A O 1
ATOM 676 N N . GLY A 1 85 ? 12.262 -8.324 -13.285 1.00 85.81 85 GLY A N 1
ATOM 677 C CA . GLY A 1 85 ? 12.615 -7.030 -13.841 1.00 85.81 85 GLY A CA 1
ATOM 678 C C . GLY A 1 85 ? 13.995 -7.059 -14.508 1.00 85.81 85 GLY A C 1
ATOM 679 O O . GLY A 1 85 ? 14.777 -7.993 -14.308 1.00 85.81 85 GLY A O 1
ATOM 680 N N . PRO A 1 86 ? 14.322 -6.033 -15.303 1.00 80.88 86 PRO A N 1
ATOM 681 C CA . PRO A 1 86 ? 15.656 -5.895 -15.864 1.00 80.88 86 PRO A CA 1
ATOM 682 C C . PRO A 1 86 ? 16.690 -5.665 -14.755 1.00 80.88 86 PRO A C 1
ATOM 684 O O . PRO A 1 86 ? 16.403 -5.048 -13.727 1.00 80.88 86 PRO A O 1
ATOM 687 N N . VAL A 1 87 ? 17.908 -6.169 -14.977 1.00 70.62 87 VAL A N 1
ATOM 688 C CA . VAL A 1 87 ? 19.047 -5.991 -14.055 1.00 70.62 87 VAL A CA 1
ATOM 689 C C . VAL A 1 87 ? 19.346 -4.500 -13.871 1.00 70.62 87 VAL A C 1
ATOM 691 O O . VAL A 1 87 ? 19.587 -4.041 -12.754 1.00 70.62 87 VAL A O 1
ATOM 694 N N . ASP A 1 88 ? 19.213 -3.730 -14.952 1.00 70.06 88 ASP A N 1
ATOM 695 C CA . ASP A 1 88 ? 19.279 -2.277 -14.921 1.00 70.06 88 ASP A CA 1
ATOM 696 C C . ASP A 1 88 ? 17.913 -1.711 -14.532 1.00 70.06 88 ASP A C 1
ATOM 698 O O . ASP A 1 88 ? 17.044 -1.476 -15.375 1.00 70.06 88 ASP A O 1
ATOM 702 N N . SER A 1 89 ? 17.748 -1.467 -13.229 1.00 59.81 89 SER A N 1
ATOM 703 C CA . SER A 1 89 ? 16.536 -0.932 -12.576 1.00 59.81 89 SER A CA 1
ATOM 704 C C . SER A 1 89 ? 15.934 0.350 -13.186 1.00 59.81 89 SER A C 1
ATOM 706 O O . SER A 1 89 ? 14.827 0.741 -12.811 1.00 59.81 89 SER A O 1
ATOM 708 N N . GLY A 1 90 ? 16.646 1.018 -14.101 1.00 60.31 90 GLY A N 1
ATOM 709 C CA . GLY A 1 90 ? 16.180 2.201 -14.827 1.00 60.31 90 GLY A CA 1
ATOM 710 C C . GLY A 1 90 ? 15.486 1.912 -16.162 1.00 60.31 90 GLY A C 1
ATOM 711 O O . GLY A 1 90 ? 14.825 2.804 -16.691 1.00 60.31 90 GLY A O 1
ATOM 712 N N . SER A 1 91 ? 15.616 0.699 -16.708 1.00 74.81 91 SER A N 1
ATOM 713 C CA . SER A 1 91 ? 14.978 0.327 -17.974 1.00 74.81 91 SER A CA 1
ATOM 714 C C . SER A 1 91 ? 13.586 -0.271 -17.724 1.00 74.81 91 SER A C 1
ATOM 716 O O . SER A 1 91 ? 13.433 -1.114 -16.840 1.00 74.81 91 SER A O 1
ATOM 718 N N . PRO A 1 92 ? 12.534 0.173 -18.432 1.00 80.94 92 PRO A N 1
ATOM 719 C CA . PRO A 1 92 ? 11.224 -0.449 -18.325 1.00 80.94 92 PRO A CA 1
ATOM 720 C C . PRO A 1 92 ? 11.197 -1.787 -19.065 1.00 80.94 92 PRO A C 1
ATOM 722 O O . PRO A 1 92 ? 11.792 -1.935 -20.132 1.00 80.94 92 PRO A O 1
ATOM 725 N N . LEU A 1 93 ? 10.458 -2.750 -18.520 1.00 84.75 93 LEU A N 1
ATOM 726 C CA . LEU A 1 93 ? 10.115 -3.974 -19.232 1.00 84.75 93 LEU A CA 1
ATOM 727 C C . LEU A 1 93 ? 8.848 -3.714 -20.058 1.00 84.75 93 LEU A C 1
ATOM 729 O O . LEU A 1 93 ? 7.828 -3.298 -19.507 1.00 84.75 93 LEU A O 1
ATOM 733 N N . ALA A 1 94 ? 8.921 -3.929 -21.372 1.00 88.12 94 ALA A N 1
ATOM 734 C CA . ALA A 1 94 ? 7.777 -3.782 -22.266 1.00 88.12 94 ALA A CA 1
ATOM 735 C C . ALA A 1 94 ? 6.845 -4.992 -22.115 1.00 88.12 94 ALA A C 1
ATOM 737 O O . ALA A 1 94 ? 7.101 -6.049 -22.686 1.00 88.12 94 ALA A O 1
ATOM 738 N N . GLU A 1 95 ? 5.779 -4.842 -21.330 1.00 91.12 95 GLU A N 1
ATOM 739 C CA . GLU A 1 95 ? 4.855 -5.930 -21.000 1.00 91.12 95 GLU A CA 1
ATOM 740 C C . GLU A 1 95 ? 3.402 -5.493 -21.090 1.00 91.12 95 GLU A C 1
ATOM 742 O O . GLU A 1 95 ? 3.040 -4.380 -20.705 1.00 91.12 95 GLU A O 1
ATOM 747 N N . LEU A 1 96 ? 2.540 -6.413 -21.524 1.00 91.69 96 LEU A N 1
ATOM 748 C CA . LEU A 1 96 ? 1.103 -6.160 -21.542 1.00 91.69 96 LEU A CA 1
ATOM 749 C C . LEU A 1 96 ? 0.580 -5.942 -20.113 1.00 91.69 96 LEU A C 1
ATOM 751 O O . LEU A 1 96 ? 0.953 -6.711 -19.218 1.00 91.69 96 LEU A O 1
ATOM 755 N N . PRO A 1 97 ? -0.294 -4.941 -19.887 1.00 91.31 97 PRO A N 1
ATOM 756 C CA . PRO A 1 97 ? -0.891 -4.684 -18.588 1.00 91.31 97 PRO A CA 1
ATOM 757 C C . PRO A 1 97 ? -1.592 -5.918 -18.026 1.00 91.31 97 PRO A C 1
ATOM 759 O O . PRO A 1 97 ? -2.484 -6.487 -18.653 1.00 91.31 97 PRO A O 1
ATOM 762 N N . ALA A 1 98 ? -1.199 -6.308 -16.818 1.00 93.12 98 ALA A N 1
ATOM 763 C CA . ALA A 1 98 ? -1.905 -7.291 -16.009 1.00 93.12 98 ALA A CA 1
ATOM 764 C C . ALA A 1 98 ? -1.875 -6.849 -14.546 1.00 93.12 98 ALA A C 1
ATOM 766 O O . ALA A 1 98 ? -0.928 -6.187 -14.118 1.00 93.12 98 ALA A O 1
ATOM 767 N N . GLY A 1 99 ? -2.909 -7.223 -13.801 1.00 93.50 99 GLY A N 1
ATOM 768 C CA . GLY A 1 99 ? -3.095 -6.855 -12.403 1.00 93.50 99 GLY A CA 1
ATOM 769 C C . GLY A 1 99 ? -4.564 -6.583 -1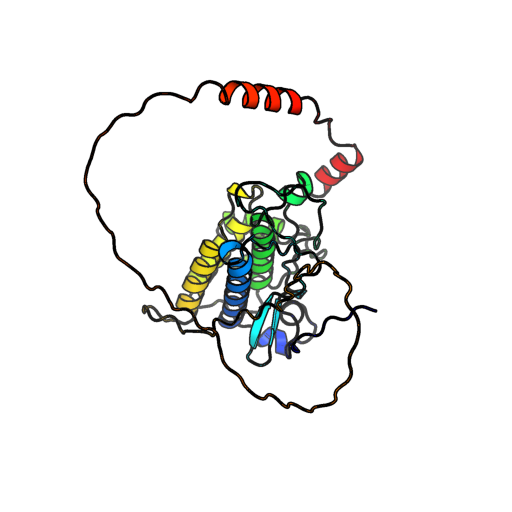2.101 1.00 93.50 99 GLY A C 1
ATOM 770 O O . GLY A 1 99 ? -5.443 -6.776 -12.945 1.00 93.50 99 GLY A O 1
ATOM 771 N N . THR A 1 100 ? -4.831 -6.127 -10.884 1.00 93.75 100 THR A N 1
ATOM 772 C CA . THR A 1 100 ? -6.192 -5.850 -10.420 1.00 93.75 100 THR A CA 1
ATOM 773 C C . THR A 1 100 ? -6.578 -4.388 -10.645 1.00 93.75 100 THR A C 1
ATOM 775 O O . THR A 1 100 ? -5.841 -3.469 -10.279 1.00 93.75 100 THR A O 1
ATOM 778 N N . LEU A 1 101 ? -7.768 -4.163 -11.215 1.00 90.50 101 LEU A N 1
ATOM 779 C CA . LEU A 1 101 ? -8.333 -2.821 -11.383 1.00 90.50 101 LEU A CA 1
ATOM 780 C C . LEU A 1 101 ? -8.434 -2.098 -10.030 1.00 90.50 101 LEU A C 1
ATOM 782 O O . LEU A 1 101 ? -8.801 -2.697 -9.021 1.00 90.50 101 LEU A O 1
ATOM 786 N N . GLY A 1 102 ? -8.085 -0.812 -10.017 1.00 93.31 102 GLY A N 1
ATOM 787 C CA . GLY A 1 102 ? -8.007 0.018 -8.808 1.00 93.31 102 GLY A CA 1
ATOM 788 C C . GLY A 1 102 ? -6.603 0.116 -8.216 1.00 93.31 102 GLY A C 1
ATOM 789 O O . GLY A 1 102 ? -6.259 1.151 -7.661 1.00 93.31 102 GLY A O 1
ATOM 790 N N . TYR A 1 103 ? -5.774 -0.916 -8.392 1.00 97.56 103 TYR A N 1
ATOM 791 C CA . TYR A 1 103 ? -4.371 -0.924 -7.951 1.00 97.56 103 TYR A CA 1
ATOM 792 C C . TYR A 1 103 ? -3.395 -0.700 -9.110 1.00 97.56 103 TYR A C 1
ATOM 794 O O . TYR A 1 103 ? -2.231 -0.386 -8.880 1.00 97.56 103 TYR A O 1
ATOM 802 N N . LEU A 1 104 ? -3.861 -0.862 -10.351 1.00 96.06 104 LEU A N 1
ATOM 803 C CA . LEU A 1 104 ? -3.018 -0.832 -11.539 1.00 96.06 104 LEU A CA 1
ATOM 804 C C . LEU A 1 104 ? -2.376 0.545 -11.759 1.00 96.06 104 LEU A C 1
ATOM 806 O O . LEU A 1 104 ? -3.056 1.568 -11.821 1.00 96.06 104 LEU A O 1
ATOM 810 N N . ASP A 1 105 ? -1.057 0.543 -11.931 1.00 96.75 105 ASP A N 1
ATOM 811 C CA . ASP A 1 105 ? -0.270 1.735 -12.233 1.00 96.75 105 ASP A CA 1
ATOM 812 C C . ASP A 1 105 ? -0.711 2.385 -13.563 1.00 96.75 105 ASP A C 1
ATOM 814 O O . ASP A 1 105 ? -0.623 1.737 -14.611 1.00 96.75 105 ASP A O 1
ATOM 818 N N . PRO A 1 106 ? -1.131 3.667 -13.565 1.00 95.50 106 PRO A N 1
ATOM 819 C CA . PRO A 1 106 ? -1.602 4.343 -14.770 1.00 95.50 106 PRO A CA 1
ATOM 820 C C . PRO A 1 106 ? -0.502 4.564 -15.817 1.00 95.50 106 PRO A C 1
ATOM 822 O O . PRO A 1 106 ? -0.803 4.622 -17.009 1.00 95.50 106 PRO A O 1
ATOM 825 N N . GLU A 1 107 ? 0.764 4.691 -15.409 1.00 94.50 107 GLU A N 1
ATOM 826 C CA . GLU A 1 107 ? 1.895 4.818 -16.336 1.00 94.50 107 GLU A CA 1
ATOM 827 C C . GLU A 1 107 ? 2.154 3.486 -17.042 1.00 94.50 107 GLU A C 1
ATOM 829 O O . GLU A 1 107 ? 2.225 3.444 -18.269 1.00 94.50 107 GLU A O 1
ATOM 834 N N . TYR A 1 108 ? 2.189 2.390 -16.280 1.00 94.81 108 TYR A N 1
ATOM 835 C CA . TYR A 1 108 ? 2.297 1.036 -16.822 1.00 94.81 108 TYR A CA 1
ATOM 836 C C . TYR A 1 108 ? 1.119 0.690 -17.737 1.00 94.81 108 TYR A C 1
ATOM 838 O O . TYR A 1 108 ? 1.326 0.205 -18.846 1.00 94.81 108 TYR A O 1
ATOM 846 N N . TYR A 1 109 ? -0.111 0.989 -17.316 1.00 93.75 109 TYR A N 1
ATOM 847 C CA . TYR A 1 109 ? -1.305 0.717 -18.111 1.00 93.75 109 TYR A CA 1
ATOM 848 C C . TYR A 1 109 ? -1.277 1.429 -19.470 1.00 93.75 109 TYR A C 1
ATOM 850 O O . TYR A 1 109 ? -1.646 0.839 -20.480 1.00 93.75 109 TYR A O 1
ATOM 858 N N . ARG A 1 110 ? -0.826 2.690 -19.505 1.00 93.06 110 ARG A N 1
ATOM 859 C CA . ARG A 1 110 ? -0.825 3.507 -20.728 1.00 93.06 110 ARG A CA 1
ATOM 860 C C . ARG A 1 110 ? 0.376 3.265 -21.632 1.00 93.06 110 ARG A C 1
ATOM 862 O O . ARG A 1 110 ? 0.228 3.348 -22.845 1.00 93.06 110 ARG A O 1
ATOM 869 N N . LEU A 1 111 ? 1.557 3.067 -21.049 1.00 92.31 111 LEU A N 1
ATOM 870 C CA . LEU A 1 111 ? 2.823 3.002 -21.788 1.00 92.31 111 LEU A CA 1
ATOM 871 C C . LEU A 1 111 ? 3.347 1.574 -21.953 1.00 92.31 111 LEU A C 1
ATOM 873 O O . LEU A 1 111 ? 4.339 1.380 -22.644 1.00 92.31 111 LEU A O 1
ATOM 877 N N . HIS A 1 112 ? 2.726 0.587 -21.300 1.00 92.81 112 HIS A N 1
ATOM 878 C CA . HIS A 1 112 ? 3.216 -0.795 -21.218 1.00 92.81 112 HIS A CA 1
ATOM 879 C C . HIS A 1 112 ? 4.617 -0.905 -20.595 1.00 92.81 112 HIS A C 1
ATOM 881 O O . HIS A 1 112 ? 5.333 -1.883 -20.799 1.00 92.81 112 HIS A O 1
ATOM 887 N N . TYR A 1 113 ? 5.012 0.108 -19.820 1.00 91.00 113 TYR A N 1
ATOM 888 C CA . TYR A 1 113 ? 6.313 0.202 -19.169 1.00 91.00 113 TYR A CA 1
ATOM 889 C C . TYR A 1 113 ? 6.218 -0.305 -17.742 1.00 91.00 113 TYR A C 1
ATOM 891 O O . TYR A 1 113 ? 5.850 0.426 -16.822 1.00 91.00 113 TYR A O 1
ATOM 899 N N . LEU A 1 114 ? 6.539 -1.584 -17.570 1.00 94.00 114 LEU A N 1
ATOM 900 C CA . LEU A 1 114 ? 6.553 -2.215 -16.266 1.00 94.00 114 LEU A CA 1
ATOM 901 C C . LEU A 1 114 ? 7.878 -1.931 -15.555 1.00 94.00 114 LEU A C 1
ATOM 903 O O . LEU A 1 114 ? 8.959 -2.192 -16.083 1.00 94.00 114 LEU A O 1
ATOM 907 N N . THR A 1 115 ? 7.790 -1.438 -14.322 1.00 94.62 115 THR A N 1
ATOM 908 C CA . THR A 1 115 ? 8.949 -1.225 -13.445 1.00 94.62 115 THR A CA 1
ATOM 909 C C . THR A 1 115 ? 8.598 -1.593 -12.006 1.00 94.62 115 THR A C 1
ATOM 911 O O . THR A 1 115 ? 7.430 -1.756 -11.654 1.00 94.62 115 THR A O 1
ATOM 914 N N . THR A 1 116 ? 9.594 -1.633 -11.120 1.00 96.25 116 THR A N 1
ATOM 915 C CA . THR A 1 116 ? 9.357 -1.735 -9.667 1.00 96.25 116 THR A CA 1
ATOM 916 C C . THR A 1 116 ? 8.481 -0.591 -9.136 1.00 96.25 116 THR A C 1
ATOM 918 O O . THR A 1 116 ? 7.787 -0.743 -8.133 1.00 96.25 116 THR A O 1
ATOM 921 N N . LYS A 1 117 ? 8.422 0.554 -9.835 1.00 97.00 117 LYS A N 1
ATOM 922 C CA . LYS A 1 117 ? 7.541 1.676 -9.477 1.00 97.00 117 LYS A CA 1
ATOM 923 C C . LYS A 1 117 ? 6.060 1.381 -9.704 1.00 97.00 117 LYS A C 1
ATOM 925 O O . LYS A 1 117 ? 5.230 2.087 -9.126 1.00 97.00 117 LYS A O 1
ATOM 930 N N . SER A 1 118 ? 5.719 0.361 -10.487 1.00 97.31 118 SER A N 1
ATOM 931 C CA . SER A 1 118 ? 4.335 -0.089 -10.663 1.00 97.31 118 SER A CA 1
ATOM 932 C C . SER A 1 118 ? 3.804 -0.782 -9.405 1.00 97.31 118 SER A C 1
ATOM 934 O O . SER A 1 118 ? 2.685 -0.505 -8.966 1.00 97.31 118 SER A O 1
ATOM 936 N N . ASP A 1 119 ? 4.647 -1.565 -8.728 1.00 98.25 119 ASP A N 1
ATOM 937 C CA . ASP A 1 119 ? 4.336 -2.105 -7.399 1.00 98.25 119 ASP A CA 1
ATOM 938 C C . ASP A 1 119 ? 4.260 -0.993 -6.345 1.00 98.25 119 ASP A C 1
ATOM 940 O O . ASP A 1 119 ? 3.387 -1.032 -5.483 1.00 98.25 119 ASP A O 1
ATOM 944 N N . VAL A 1 120 ? 5.121 0.035 -6.425 1.00 98.69 120 VAL A N 1
ATOM 945 C CA . VAL A 1 120 ? 5.057 1.193 -5.509 1.00 98.69 120 VAL A CA 1
ATOM 946 C C . VAL A 1 120 ? 3.708 1.906 -5.615 1.00 98.69 120 VAL A C 1
ATOM 948 O O . VAL A 1 120 ? 3.137 2.277 -4.590 1.00 98.69 120 VAL A O 1
ATOM 951 N N . TYR A 1 121 ? 3.181 2.095 -6.830 1.00 98.62 121 TYR A N 1
ATOM 952 C CA . TYR A 1 121 ? 1.854 2.685 -7.022 1.00 98.62 121 TYR A CA 1
ATOM 953 C C . TYR A 1 121 ? 0.769 1.828 -6.366 1.00 98.62 121 TYR A C 1
ATOM 955 O O . TYR A 1 121 ? 0.012 2.329 -5.534 1.00 98.62 121 TYR A O 1
ATOM 963 N N . SER A 1 122 ? 0.766 0.529 -6.673 1.00 98.69 122 SER A N 1
ATOM 964 C CA . SER A 1 122 ? -0.182 -0.446 -6.123 1.00 98.69 122 SER A CA 1
ATOM 965 C C . SER A 1 122 ? -0.135 -0.478 -4.588 1.00 98.69 122 SER A C 1
ATOM 967 O O . SER A 1 122 ? -1.164 -0.480 -3.914 1.00 98.69 122 SER A O 1
ATOM 969 N N . PHE A 1 123 ? 1.068 -0.406 -4.010 1.00 98.88 123 PHE A N 1
ATOM 970 C CA . PHE A 1 123 ? 1.269 -0.302 -2.568 1.00 98.88 123 PHE A CA 1
ATOM 971 C C . PHE A 1 123 ? 0.762 1.032 -1.994 1.00 98.88 123 PHE A C 1
ATOM 973 O O . PHE A 1 123 ? 0.211 1.068 -0.898 1.00 98.88 123 PHE A O 1
ATOM 980 N N . GLY A 1 124 ? 0.890 2.136 -2.733 1.00 98.75 124 GLY A N 1
ATOM 981 C CA . GLY A 1 124 ? 0.289 3.420 -2.372 1.00 98.75 124 GLY A CA 1
ATOM 982 C C . GLY A 1 124 ? -1.236 3.351 -2.254 1.00 98.75 124 GLY A C 1
ATOM 983 O O . GLY A 1 124 ? -1.791 3.863 -1.283 1.00 98.75 124 GLY A O 1
ATOM 984 N N . VAL A 1 125 ? -1.899 2.668 -3.191 1.00 98.62 125 VAL A N 1
ATOM 985 C CA . VAL A 1 125 ? -3.346 2.395 -3.130 1.00 98.62 125 VAL A CA 1
ATOM 986 C C . VAL A 1 125 ? -3.684 1.543 -1.905 1.00 98.62 125 VAL A C 1
ATOM 988 O O . VAL A 1 125 ? -4.589 1.890 -1.148 1.00 98.62 125 VAL A O 1
ATOM 991 N N . LEU A 1 126 ? -2.912 0.481 -1.654 1.00 98.62 126 LEU A N 1
ATOM 992 C CA . LEU A 1 126 ? -3.066 -0.363 -0.467 1.00 98.62 126 LEU A CA 1
ATOM 993 C C . LEU A 1 126 ? -2.928 0.437 0.841 1.00 98.62 126 LEU A C 1
ATOM 995 O O . LEU A 1 126 ? -3.696 0.220 1.774 1.00 98.62 126 LEU A O 1
ATOM 999 N N . LEU A 1 127 ? -1.993 1.389 0.925 1.00 98.62 127 LEU A N 1
ATOM 1000 C CA . LEU A 1 127 ? -1.865 2.264 2.096 1.00 98.62 127 LEU A CA 1
ATOM 1001 C C . LEU A 1 127 ? -3.111 3.131 2.306 1.00 98.62 127 LEU A C 1
ATOM 1003 O O . LEU A 1 127 ? -3.559 3.273 3.442 1.00 98.62 127 LEU A O 1
ATOM 1007 N N . LEU A 1 128 ? -3.679 3.702 1.239 1.00 98.00 128 LEU A N 1
ATOM 1008 C CA . LEU A 1 128 ? -4.920 4.479 1.333 1.00 98.00 128 LEU A CA 1
ATOM 1009 C C . LEU A 1 128 ? -6.090 3.605 1.798 1.00 9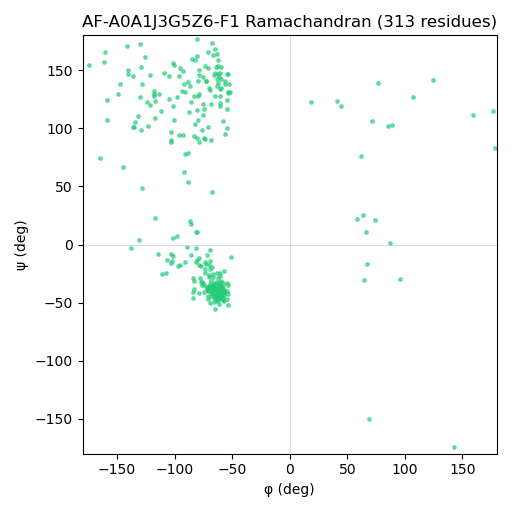8.00 128 LEU A C 1
ATOM 1011 O O . LEU A 1 128 ? -6.878 4.029 2.642 1.00 98.00 128 LEU A O 1
ATOM 1015 N N . GLU A 1 129 ? -6.174 2.374 1.299 1.00 97.31 129 GLU A N 1
ATOM 1016 C CA . GLU A 1 129 ? -7.172 1.387 1.716 1.00 97.31 129 GLU A CA 1
ATOM 1017 C C . GLU A 1 129 ? -7.020 1.022 3.204 1.00 97.31 129 GLU A C 1
ATOM 1019 O O . GLU A 1 129 ? -8.002 1.035 3.945 1.00 97.31 129 GLU A O 1
ATOM 1024 N N . ILE A 1 130 ? -5.793 0.783 3.678 1.00 97.12 130 ILE A N 1
ATOM 1025 C CA . ILE A 1 130 ? -5.505 0.512 5.096 1.00 97.12 130 ILE A CA 1
ATOM 1026 C C . ILE A 1 130 ? -5.892 1.705 5.979 1.00 97.12 130 ILE A C 1
ATOM 1028 O O . ILE A 1 130 ? -6.483 1.521 7.046 1.00 97.12 130 ILE A O 1
ATOM 1032 N N . LEU A 1 131 ? -5.557 2.926 5.556 1.00 96.19 131 LEU A N 1
ATOM 1033 C CA . LEU A 1 131 ? -5.800 4.142 6.333 1.00 96.19 131 LEU A CA 1
ATOM 1034 C C . LEU A 1 131 ? -7.283 4.497 6.428 1.00 96.19 131 LEU A C 1
ATOM 1036 O O . LEU A 1 131 ? -7.728 4.923 7.488 1.00 96.19 131 LEU A O 1
ATOM 1040 N N . SER A 1 132 ? -8.028 4.328 5.339 1.00 94.25 132 SER A N 1
ATOM 1041 C CA . SER A 1 132 ? -9.420 4.779 5.237 1.00 94.25 132 SER A CA 1
ATOM 1042 C C . SER A 1 132 ? -10.454 3.697 5.514 1.00 94.25 132 SER A C 1
ATOM 1044 O O . SER A 1 132 ? -11.617 4.015 5.753 1.00 94.25 132 SER A O 1
ATOM 1046 N N . GLY A 1 133 ? -10.063 2.421 5.437 1.00 93.12 133 GLY A N 1
ATOM 1047 C CA . GLY A 1 133 ? -11.009 1.307 5.447 1.00 93.12 133 GLY A CA 1
ATOM 1048 C C . GLY A 1 133 ? -11.911 1.258 4.206 1.00 93.12 133 GLY A C 1
ATOM 1049 O O . GLY A 1 133 ? -12.869 0.487 4.191 1.00 93.12 133 GLY A O 1
ATOM 1050 N N . ARG A 1 134 ? -11.633 2.056 3.162 1.00 92.88 134 ARG A N 1
ATOM 1051 C CA . ARG A 1 134 ? -12.375 2.061 1.890 1.00 92.88 134 ARG A CA 1
ATOM 1052 C C . ARG A 1 134 ? -11.738 1.121 0.876 1.00 92.88 134 ARG A C 1
ATOM 1054 O O . ARG A 1 134 ? -10.528 0.912 0.887 1.00 92.88 134 ARG A O 1
ATOM 1061 N N . LYS A 1 135 ? -12.551 0.548 -0.011 1.00 93.94 135 LYS A N 1
ATOM 1062 C CA . LYS A 1 135 ? -12.053 -0.291 -1.111 1.00 93.94 135 LYS A CA 1
ATOM 1063 C C . LYS A 1 135 ? -11.339 0.570 -2.152 1.00 93.94 135 LYS A C 1
ATOM 1065 O O . LYS A 1 135 ? -11.692 1.730 -2.336 1.00 93.94 135 LYS A O 1
ATOM 1070 N N . ALA A 1 136 ? -10.373 -0.015 -2.862 1.00 93.25 136 ALA A N 1
ATOM 1071 C CA . ALA A 1 136 ? -9.653 0.684 -3.930 1.00 93.25 136 ALA A CA 1
ATOM 1072 C C . ALA A 1 136 ? -10.581 1.186 -5.050 1.00 93.25 136 ALA A C 1
ATOM 1074 O O . ALA A 1 136 ? -10.414 2.306 -5.529 1.00 93.25 136 ALA A O 1
ATOM 1075 N N . ILE A 1 137 ? -11.577 0.372 -5.414 1.00 89.81 137 ILE A N 1
ATOM 1076 C CA . ILE A 1 137 ? -12.733 0.789 -6.210 1.00 89.81 137 ILE A CA 1
ATOM 1077 C C . ILE A 1 137 ? -13.977 0.609 -5.348 1.00 89.81 137 ILE A C 1
ATOM 1079 O O . ILE A 1 137 ? -14.253 -0.498 -4.873 1.00 89.81 137 ILE A O 1
ATOM 1083 N N . ASP A 1 138 ? -14.728 1.686 -5.167 1.00 81.00 138 ASP A N 1
ATOM 1084 C CA . ASP A 1 138 ? -15.980 1.689 -4.428 1.00 81.00 138 ASP A CA 1
ATOM 1085 C C . ASP A 1 138 ? -17.041 2.499 -5.177 1.00 81.00 138 ASP A C 1
ATOM 1087 O O . ASP A 1 138 ? -17.075 3.725 -5.130 1.00 81.00 138 ASP A O 1
ATOM 1091 N N . MET A 1 139 ? -17.935 1.782 -5.862 1.00 76.12 139 MET A N 1
ATOM 1092 C CA . MET A 1 139 ? -19.016 2.372 -6.660 1.00 76.12 139 MET A CA 1
ATOM 1093 C C . MET A 1 139 ? -20.103 3.052 -5.814 1.00 76.12 139 MET A C 1
ATOM 1095 O O . MET A 1 139 ? -21.036 3.623 -6.373 1.00 76.12 139 MET A O 1
ATOM 1099 N N . HIS A 1 140 ? -20.033 2.966 -4.482 1.00 69.88 140 HIS A N 1
ATOM 1100 C CA . HIS A 1 140 ? -20.942 3.698 -3.602 1.00 69.88 140 HIS A CA 1
ATOM 1101 C C . HIS A 1 140 ? -20.557 5.174 -3.425 1.00 69.88 140 HIS A C 1
ATOM 1103 O O . HIS A 1 140 ? -21.364 5.933 -2.889 1.00 69.88 140 HIS A O 1
ATOM 1109 N N . TYR A 1 141 ? -19.364 5.582 -3.868 1.00 68.75 141 TYR A N 1
ATOM 1110 C CA . TYR A 1 141 ? -18.889 6.966 -3.827 1.00 68.75 141 TYR A CA 1
ATOM 1111 C C . TYR A 1 141 ? -18.840 7.569 -5.235 1.00 68.75 141 TYR A C 1
ATOM 1113 O O . TYR A 1 141 ? -18.586 6.850 -6.201 1.00 68.75 141 TYR A O 1
ATOM 1121 N N . GLU A 1 142 ? -19.076 8.881 -5.346 1.00 66.38 142 GLU A N 1
ATOM 1122 C CA . GLU A 1 142 ? -19.129 9.593 -6.634 1.00 66.38 142 GLU A CA 1
ATOM 1123 C C . GLU A 1 142 ? -17.812 9.483 -7.409 1.00 66.38 142 GLU A C 1
ATOM 1125 O O . GLU A 1 142 ? -17.827 9.324 -8.625 1.00 66.38 142 GLU A O 1
ATOM 1130 N N . GLU A 1 143 ? -16.680 9.502 -6.706 1.00 69.75 143 GLU A N 1
ATOM 1131 C CA . GLU A 1 143 ? -15.354 9.435 -7.315 1.00 69.75 143 GLU A CA 1
ATOM 1132 C C . GLU A 1 143 ? -14.955 8.011 -7.732 1.00 69.75 143 GLU A C 1
ATOM 1134 O O . GLU A 1 143 ? -14.033 7.850 -8.519 1.00 69.75 143 GLU A O 1
ATOM 1139 N N . GLY A 1 144 ? -15.616 6.961 -7.221 1.00 76.12 144 GLY A N 1
ATOM 1140 C CA . GLY A 1 144 ? -15.404 5.550 -7.590 1.00 76.12 144 GLY A CA 1
ATOM 1141 C C . GLY A 1 144 ? -14.026 4.940 -7.258 1.00 76.12 144 GLY A C 1
ATOM 1142 O O . GLY A 1 144 ? -13.943 3.744 -6.976 1.00 76.12 144 GLY A O 1
ATOM 1143 N N . ASN A 1 145 ? -12.952 5.733 -7.258 1.00 88.56 145 ASN A N 1
ATOM 1144 C CA . ASN A 1 145 ? -11.556 5.363 -7.059 1.00 88.56 145 ASN A CA 1
ATOM 1145 C C . ASN A 1 145 ? -10.993 6.046 -5.804 1.00 88.56 145 ASN A C 1
ATOM 1147 O O . ASN A 1 145 ? -11.065 7.266 -5.634 1.00 88.56 145 ASN A O 1
ATOM 1151 N N . ILE A 1 146 ? -10.364 5.259 -4.930 1.00 94.38 146 ILE A N 1
ATOM 1152 C CA . ILE A 1 146 ? -9.806 5.759 -3.669 1.00 94.38 146 ILE A CA 1
ATOM 1153 C C . ILE A 1 146 ? -8.734 6.844 -3.856 1.00 94.38 146 ILE A C 1
ATOM 1155 O O . ILE A 1 146 ? -8.600 7.726 -3.011 1.00 94.38 146 ILE A O 1
ATOM 1159 N N . VAL A 1 147 ? -7.961 6.798 -4.944 1.00 95.06 147 VAL A N 1
ATOM 1160 C CA . VAL A 1 147 ? -6.894 7.763 -5.237 1.00 95.06 147 VAL A CA 1
ATOM 1161 C C . VAL A 1 147 ? -7.483 9.118 -5.615 1.00 95.06 147 VAL A C 1
ATOM 1163 O O . VAL A 1 147 ? -7.010 10.143 -5.120 1.00 95.06 147 VAL A O 1
ATOM 1166 N N . GLU A 1 148 ? -8.517 9.120 -6.455 1.00 92.50 148 GLU A N 1
ATOM 1167 C CA . GLU A 1 148 ? -9.209 10.332 -6.912 1.00 92.50 148 GLU A CA 1
ATOM 1168 C C . GLU A 1 148 ? -9.910 11.042 -5.758 1.00 92.50 148 GLU A C 1
ATOM 1170 O O . GLU A 1 148 ? -9.826 12.263 -5.649 1.00 92.50 148 GLU A O 1
ATOM 1175 N N . TRP A 1 149 ? -10.480 10.272 -4.832 1.00 93.12 149 TRP A N 1
ATOM 1176 C CA . TRP A 1 149 ? -11.034 10.800 -3.591 1.00 93.12 149 TRP A CA 1
ATOM 1177 C C . TRP A 1 149 ? -9.949 11.313 -2.623 1.00 93.12 149 TRP A C 1
ATOM 1179 O O . TRP A 1 149 ? -10.032 12.431 -2.111 1.00 93.12 149 TRP A O 1
ATOM 1189 N N . ALA A 1 150 ? -8.908 10.518 -2.348 1.00 94.25 150 ALA A N 1
ATOM 1190 C CA . ALA A 1 150 ? -7.988 10.814 -1.251 1.00 94.25 150 ALA A CA 1
ATOM 1191 C C . ALA A 1 150 ? -6.951 11.897 -1.582 1.00 94.25 150 ALA A C 1
ATOM 1193 O O . ALA A 1 150 ? -6.635 12.744 -0.745 1.00 94.25 150 ALA A O 1
ATOM 1194 N N . VAL A 1 151 ? -6.372 11.885 -2.786 1.00 94.81 151 VAL A N 1
ATOM 1195 C CA . VAL A 1 151 ? -5.237 12.763 -3.125 1.00 94.81 151 VAL A CA 1
ATOM 1196 C C . VAL A 1 151 ? -5.579 14.261 -3.028 1.00 94.81 151 VAL A C 1
ATOM 1198 O O . VAL A 1 151 ? -4.749 15.000 -2.481 1.00 94.81 151 VAL A O 1
ATOM 1201 N N . PRO A 1 152 ? -6.741 14.749 -3.509 1.00 93.75 152 PRO A N 1
ATOM 1202 C CA . PRO A 1 152 ? -7.135 16.149 -3.349 1.00 93.75 152 PRO A CA 1
ATOM 1203 C C . PRO A 1 152 ? -7.260 16.570 -1.880 1.00 93.75 152 PRO A C 1
ATOM 1205 O O . PRO A 1 152 ? -6.717 17.609 -1.504 1.00 93.75 152 PRO A O 1
ATOM 1208 N N . LEU A 1 153 ? -7.882 15.739 -1.038 1.00 93.50 153 LEU A N 1
ATOM 1209 C CA . LEU A 1 153 ? -8.046 15.997 0.400 1.00 93.50 153 LEU A CA 1
ATOM 1210 C C . LEU A 1 153 ? -6.693 16.075 1.119 1.00 93.50 153 LEU A C 1
ATOM 1212 O O . LEU A 1 153 ? -6.430 17.014 1.872 1.00 93.50 153 LEU A O 1
ATOM 1216 N N . ILE A 1 154 ? -5.780 15.151 0.801 1.00 93.94 154 ILE A N 1
ATOM 1217 C CA . ILE A 1 154 ? -4.418 15.144 1.352 1.00 93.94 154 ILE A CA 1
ATOM 1218 C C . ILE A 1 154 ? -3.667 16.424 0.969 1.00 93.94 154 ILE A C 1
ATOM 1220 O O . ILE A 1 154 ? -2.979 17.012 1.805 1.00 93.94 154 ILE A O 1
ATOM 1224 N N . LYS A 1 155 ? -3.792 16.876 -0.285 1.00 92.31 155 LYS A N 1
ATOM 1225 C CA . LYS A 1 155 ? -3.176 18.129 -0.754 1.00 92.31 155 LYS A CA 1
ATOM 1226 C C . LYS A 1 155 ? -3.806 19.368 -0.116 1.00 92.31 155 LYS A C 1
ATOM 1228 O O . LYS A 1 155 ? -3.093 20.342 0.104 1.00 92.31 155 LYS A O 1
ATOM 1233 N N . GLY A 1 156 ? -5.100 19.317 0.200 1.00 91.44 156 GLY A N 1
ATOM 1234 C CA . GLY A 1 156 ? -5.813 20.347 0.958 1.00 91.44 156 GLY A CA 1
ATOM 1235 C C . GLY A 1 156 ? -5.452 20.394 2.447 1.00 91.44 156 GLY A C 1
ATOM 1236 O O . GLY A 1 156 ? -5.831 21.339 3.132 1.00 91.44 156 GLY A O 1
ATOM 1237 N N . GLY A 1 157 ? -4.700 19.409 2.951 1.00 88.25 157 GLY A N 1
ATOM 1238 C CA . GLY A 1 157 ? -4.273 19.325 4.350 1.00 88.25 157 GLY A CA 1
ATOM 1239 C C . GLY A 1 157 ? -5.271 18.631 5.281 1.00 88.25 157 GLY A C 1
ATOM 1240 O O . GLY A 1 157 ? -4.981 18.481 6.470 1.00 88.25 157 GLY A O 1
ATOM 1241 N N . ASP A 1 158 ? -6.403 18.155 4.761 1.00 85.81 158 ASP A N 1
ATOM 1242 C CA . ASP A 1 158 ? -7.415 17.443 5.539 1.00 85.81 158 ASP A CA 1
ATOM 1243 C C . ASP A 1 158 ? -7.108 15.943 5.578 1.00 85.81 158 ASP A C 1
ATOM 1245 O O . ASP A 1 158 ? -7.670 15.125 4.855 1.00 85.81 158 ASP A O 1
ATOM 1249 N N . ILE A 1 159 ? -6.158 15.573 6.434 1.00 88.50 159 ILE A N 1
ATOM 1250 C CA . ILE A 1 159 ? -5.809 14.162 6.635 1.00 88.50 159 ILE A CA 1
ATOM 1251 C C . ILE A 1 159 ? -6.868 13.406 7.440 1.00 88.50 159 ILE A C 1
ATOM 1253 O O . ILE A 1 159 ? -6.949 12.188 7.343 1.00 88.50 159 ILE A O 1
ATOM 1257 N N . THR A 1 160 ? -7.647 14.107 8.264 1.00 89.06 160 THR A N 1
ATOM 1258 C CA . THR A 1 160 ? -8.595 13.505 9.207 1.00 89.06 160 THR A CA 1
ATOM 1259 C C . THR A 1 160 ? -9.767 12.848 8.503 1.00 89.06 160 THR A C 1
ATOM 1261 O O . THR A 1 160 ? -10.229 11.806 8.955 1.00 89.06 160 THR A O 1
ATOM 1264 N N . THR A 1 161 ? -10.202 13.412 7.377 1.00 89.69 161 THR A N 1
ATOM 1265 C CA . THR A 1 161 ? -11.248 12.831 6.521 1.00 89.69 161 THR A CA 1
ATOM 1266 C C . THR A 1 161 ? -10.810 11.558 5.804 1.00 89.69 161 THR A C 1
ATOM 1268 O O . THR A 1 161 ? -11.661 10.760 5.413 1.00 89.69 161 THR A O 1
ATOM 1271 N N . ILE A 1 162 ? -9.498 11.347 5.654 1.00 92.75 162 ILE A N 1
ATOM 1272 C CA . ILE A 1 162 ? -8.942 10.125 5.064 1.00 92.75 162 ILE A CA 1
ATOM 1273 C C . ILE A 1 162 ? -8.955 8.965 6.051 1.00 92.75 162 ILE A C 1
ATOM 1275 O O . ILE A 1 162 ? -9.018 7.816 5.627 1.00 92.75 162 ILE A O 1
ATOM 1279 N N . LEU A 1 163 ? -8.868 9.242 7.351 1.00 93.75 163 LEU A N 1
ATOM 1280 C CA . LEU A 1 163 ? -8.758 8.200 8.362 1.00 93.75 163 LEU A CA 1
ATOM 1281 C C . LEU A 1 163 ? -10.082 7.457 8.538 1.00 93.75 163 LEU A C 1
ATOM 1283 O O . LEU A 1 163 ? -11.153 8.059 8.550 1.00 93.75 163 LEU A O 1
ATOM 1287 N N . ASP A 1 164 ? -9.981 6.143 8.714 1.00 92.38 164 ASP A N 1
ATOM 1288 C CA . ASP A 1 164 ? -11.117 5.266 8.961 1.00 92.38 164 ASP A CA 1
ATOM 1289 C C . ASP A 1 164 ? -11.933 5.754 10.176 1.00 92.38 164 ASP A C 1
ATOM 1291 O O . ASP A 1 164 ? -11.420 5.746 11.302 1.00 92.38 164 ASP A O 1
ATOM 1295 N N . PRO A 1 165 ? -13.206 6.153 9.983 1.00 88.75 165 PRO A N 1
ATOM 1296 C CA . PRO A 1 165 ? -14.038 6.705 11.048 1.00 88.75 165 PRO A CA 1
ATOM 1297 C C . PRO A 1 165 ? -14.425 5.670 12.112 1.00 88.75 165 PRO A C 1
ATOM 1299 O O . PRO A 1 165 ? -14.898 6.048 13.184 1.00 88.75 165 PRO A O 1
ATOM 1302 N N . VAL A 1 166 ? -14.248 4.370 11.842 1.00 87.12 166 VAL A N 1
ATOM 1303 C CA . VAL A 1 166 ? -14.479 3.302 12.827 1.00 87.12 166 VAL A CA 1
ATOM 1304 C C . VAL A 1 166 ? -13.412 3.330 13.923 1.00 87.12 166 VAL A C 1
ATOM 1306 O O . VAL A 1 166 ? -13.680 2.935 15.061 1.00 87.12 166 VAL A O 1
ATOM 1309 N N . LEU A 1 167 ? -12.208 3.814 13.610 1.00 88.12 167 LEU A N 1
ATOM 1310 C CA . LEU A 1 167 ? -11.118 3.909 14.568 1.00 88.12 167 LEU A CA 1
ATOM 1311 C C . LEU A 1 167 ? -11.112 5.270 15.261 1.00 88.12 167 LEU A C 1
ATOM 1313 O O . LEU A 1 167 ? -11.240 6.326 14.645 1.00 88.12 167 LEU A O 1
ATOM 1317 N N . LYS A 1 168 ? -10.878 5.254 16.575 1.00 85.94 168 LYS A N 1
ATOM 1318 C CA . LYS A 1 168 ? -10.590 6.487 17.313 1.00 85.94 168 LYS A CA 1
ATOM 1319 C C . LYS A 1 168 ? -9.297 7.092 16.778 1.00 85.94 168 LYS A C 1
ATOM 1321 O O . LYS A 1 168 ? -8.334 6.365 16.529 1.00 85.94 168 LYS A O 1
ATOM 1326 N N . GLN A 1 169 ? -9.261 8.411 16.626 1.00 80.62 169 GLN A N 1
ATOM 1327 C CA . GLN A 1 169 ? -8.034 9.092 16.221 1.00 80.62 169 GLN A CA 1
ATOM 1328 C C . GLN A 1 169 ? -6.931 8.830 17.259 1.00 80.62 169 GLN A C 1
ATOM 1330 O O . GLN A 1 169 ? -7.207 8.900 18.462 1.00 80.62 169 GLN A O 1
ATOM 1335 N N . PRO A 1 170 ? -5.703 8.495 16.827 1.00 79.19 170 PRO A N 1
ATOM 1336 C CA . PRO A 1 170 ? -4.610 8.281 17.757 1.00 79.19 170 PRO A CA 1
ATOM 1337 C C . PRO A 1 170 ? -4.129 9.623 18.309 1.00 79.19 170 PRO A C 1
ATOM 1339 O O . PRO A 1 170 ? -4.217 10.651 17.637 1.00 79.19 170 PRO A O 1
ATOM 1342 N N . THR A 1 171 ? -3.549 9.598 19.508 1.00 78.81 171 THR A N 1
ATOM 1343 C CA . THR A 1 171 ? -2.888 10.768 20.105 1.00 78.81 171 THR A CA 1
ATOM 1344 C C . THR A 1 171 ? -1.777 11.300 19.191 1.00 78.81 171 THR A C 1
ATOM 1346 O O . THR A 1 171 ? -1.645 12.504 18.994 1.00 78.81 171 THR A O 1
ATOM 1349 N N . GLU A 1 172 ? -1.038 10.390 18.551 1.00 84.50 172 GLU A N 1
ATOM 1350 C CA . GLU A 1 172 ? 0.065 10.688 17.632 1.00 84.50 172 GLU A CA 1
ATOM 1351 C C . GLU A 1 172 ? -0.409 10.792 16.173 1.00 84.50 172 GLU A C 1
ATOM 1353 O O . GLU A 1 172 ? -0.002 10.028 15.294 1.00 84.50 172 GLU A O 1
ATOM 1358 N N . ILE A 1 173 ? -1.288 11.757 15.886 1.00 89.56 173 ILE A N 1
ATOM 1359 C CA . ILE A 1 173 ? -1.808 11.982 14.524 1.00 89.56 173 ILE A CA 1
ATOM 1360 C C . ILE A 1 173 ? -0.702 12.315 13.507 1.00 89.56 173 ILE A C 1
ATOM 1362 O O . ILE A 1 173 ? -0.849 12.061 12.310 1.00 89.56 173 ILE A O 1
ATOM 1366 N N . GLU A 1 174 ? 0.432 12.845 13.972 1.00 91.50 174 GLU A N 1
ATOM 1367 C CA . GLU A 1 174 ? 1.585 13.167 13.128 1.00 91.50 174 GLU A CA 1
ATOM 1368 C C . GLU A 1 174 ? 2.213 11.917 12.496 1.00 91.50 174 GLU A C 1
ATOM 1370 O O . GLU A 1 174 ? 2.663 11.959 11.347 1.00 91.50 174 GLU A O 1
ATOM 1375 N N . ALA A 1 175 ? 2.175 10.780 13.194 1.00 93.19 175 ALA A N 1
ATOM 1376 C CA . ALA A 1 175 ? 2.624 9.513 12.636 1.00 93.19 175 ALA A CA 1
ATOM 1377 C C . ALA A 1 175 ? 1.743 9.100 11.446 1.00 93.19 175 ALA A C 1
ATOM 1379 O O . ALA A 1 175 ? 2.257 8.773 10.375 1.00 93.19 175 ALA A O 1
ATOM 1380 N N . LEU A 1 176 ? 0.415 9.212 11.580 1.00 94.38 176 LEU A N 1
ATOM 1381 C CA . LEU A 1 176 ? -0.512 8.943 10.477 1.00 94.38 176 LEU A CA 1
ATOM 1382 C C . LEU A 1 176 ? -0.358 9.955 9.336 1.00 94.38 176 LEU A C 1
ATOM 1384 O O . LEU A 1 176 ? -0.344 9.556 8.172 1.00 94.38 176 LEU A O 1
ATOM 1388 N N . ARG A 1 177 ? -0.148 11.245 9.639 1.00 94.88 177 ARG A N 1
ATOM 1389 C CA . ARG A 1 177 ? 0.144 12.285 8.633 1.00 94.88 177 ARG A CA 1
ATOM 1390 C C . ARG A 1 177 ? 1.345 11.903 7.768 1.00 94.88 177 ARG A C 1
ATOM 1392 O O . ARG A 1 177 ? 1.337 12.097 6.550 1.00 94.88 177 ARG A O 1
ATOM 1399 N N . ARG A 1 178 ? 2.373 11.323 8.387 1.00 95.69 178 ARG A N 1
ATOM 1400 C CA . ARG A 1 178 ? 3.581 10.855 7.705 1.00 95.69 178 ARG A CA 1
ATOM 1401 C C . ARG A 1 178 ? 3.274 9.699 6.745 1.00 95.69 178 ARG A C 1
ATOM 1403 O O . ARG A 1 178 ? 3.731 9.744 5.604 1.00 95.69 178 ARG A O 1
ATOM 1410 N N . ILE A 1 179 ? 2.448 8.734 7.154 1.00 97.50 179 ILE A N 1
ATOM 1411 C CA . ILE A 1 179 ? 2.005 7.611 6.305 1.00 97.50 179 ILE A CA 1
ATOM 1412 C C . ILE A 1 179 ? 1.144 8.111 5.139 1.00 97.50 179 ILE A C 1
ATOM 1414 O O . ILE A 1 179 ? 1.396 7.750 3.992 1.00 97.50 179 ILE A O 1
ATOM 1418 N N . VAL A 1 180 ? 0.192 9.008 5.404 1.00 97.06 180 VAL A N 1
ATOM 1419 C CA . VAL A 1 180 ? -0.657 9.648 4.385 1.00 97.06 180 VAL A CA 1
ATOM 1420 C C . VAL A 1 180 ? 0.196 10.375 3.333 1.00 97.06 180 VAL A C 1
ATOM 1422 O O . VAL A 1 180 ? -0.031 10.243 2.129 1.00 97.06 180 VAL A O 1
ATOM 1425 N N . SER A 1 181 ? 1.234 11.100 3.765 1.00 97.00 181 SER A N 1
ATOM 1426 C CA . SER A 1 181 ? 2.177 11.766 2.857 1.00 97.00 181 SER A CA 1
ATOM 1427 C C . SER A 1 181 ? 2.943 10.775 1.974 1.00 97.00 181 SER A C 1
ATOM 1429 O O . SER A 1 181 ? 3.171 11.048 0.793 1.00 97.00 181 SER A O 1
ATOM 1431 N N . VAL A 1 182 ? 3.342 9.626 2.527 1.00 98.19 182 VAL A N 1
ATOM 1432 C CA . VAL A 1 182 ? 4.005 8.551 1.774 1.00 98.19 182 VAL A CA 1
ATOM 1433 C C . VAL A 1 182 ? 3.047 7.949 0.751 1.00 98.19 182 VAL A C 1
ATOM 1435 O O . VAL A 1 182 ? 3.399 7.909 -0.426 1.00 98.19 182 VAL A O 1
ATOM 1438 N N . ALA A 1 183 ? 1.827 7.588 1.158 1.00 98.38 183 ALA A N 1
ATOM 1439 C CA . ALA A 1 183 ? 0.800 7.049 0.268 1.00 98.38 183 ALA A CA 1
ATOM 1440 C C . ALA A 1 183 ? 0.545 7.981 -0.931 1.00 98.38 183 ALA A C 1
ATOM 1442 O O . ALA A 1 183 ? 0.618 7.548 -2.079 1.00 98.38 183 ALA A O 1
ATOM 1443 N N . CYS A 1 184 ? 0.390 9.288 -0.680 1.00 98.00 184 CYS A N 1
ATOM 1444 C CA . CYS A 1 184 ? 0.207 10.310 -1.717 1.00 98.00 184 CYS A CA 1
ATOM 1445 C C . CYS A 1 184 ? 1.396 10.413 -2.697 1.00 98.00 184 CYS A C 1
ATOM 1447 O O . CYS A 1 184 ? 1.211 10.652 -3.891 1.00 98.00 184 CYS A O 1
ATOM 1449 N N . LYS A 1 185 ? 2.636 10.205 -2.231 1.00 98.44 185 LYS A N 1
ATOM 1450 C CA . LYS A 1 185 ? 3.822 10.171 -3.108 1.00 98.44 185 LYS A CA 1
ATOM 1451 C C . LYS A 1 185 ? 3.905 8.879 -3.923 1.00 98.44 185 LYS A C 1
ATOM 1453 O O . LYS A 1 185 ? 4.372 8.927 -5.059 1.00 98.44 185 LYS A O 1
ATOM 1458 N N . CYS A 1 186 ? 3.475 7.752 -3.360 1.00 98.75 186 CYS A N 1
ATOM 1459 C CA . CYS A 1 186 ? 3.453 6.459 -4.042 1.00 98.75 186 CYS A CA 1
ATOM 1460 C C . CYS A 1 186 ? 2.478 6.449 -5.226 1.00 98.75 186 CYS A C 1
ATOM 1462 O O . CYS A 1 186 ? 2.823 5.935 -6.283 1.00 98.75 186 CYS A O 1
ATOM 1464 N N . VAL A 1 187 ? 1.315 7.095 -5.103 1.00 98.44 187 VAL A N 1
ATOM 1465 C CA . VAL A 1 187 ? 0.279 7.123 -6.157 1.00 98.44 187 VAL A CA 1
ATOM 1466 C C . VAL A 1 187 ? 0.465 8.234 -7.204 1.00 98.44 187 VAL A C 1
ATOM 1468 O O . VAL A 1 187 ? -0.472 8.626 -7.895 1.00 98.44 187 VAL A O 1
ATOM 1471 N N . ARG A 1 188 ? 1.676 8.786 -7.346 1.00 98.12 188 ARG A N 1
ATOM 1472 C CA . ARG A 1 188 ? 1.957 9.803 -8.375 1.00 98.12 188 ARG A CA 1
ATOM 1473 C C . ARG A 1 188 ? 1.841 9.221 -9.783 1.00 98.12 188 ARG A C 1
ATOM 1475 O O . ARG A 1 188 ? 2.246 8.087 -10.025 1.00 98.12 188 ARG A O 1
ATOM 1482 N N . MET A 1 189 ? 1.376 10.038 -10.729 1.00 96.00 189 MET A N 1
ATOM 1483 C CA . MET A 1 189 ? 1.153 9.607 -12.115 1.00 96.00 189 MET A CA 1
ATOM 1484 C C . MET A 1 189 ? 2.419 9.107 -12.810 1.00 96.00 189 MET A C 1
ATOM 1486 O O . MET A 1 189 ? 2.347 8.132 -13.539 1.00 96.00 189 MET A O 1
ATOM 1490 N N . ARG A 1 190 ? 3.569 9.743 -12.567 1.00 95.56 190 ARG A N 1
ATOM 1491 C CA . ARG A 1 190 ? 4.854 9.350 -13.157 1.00 95.56 190 ARG A CA 1
ATOM 1492 C C . ARG A 1 190 ? 5.652 8.498 -12.178 1.00 95.56 190 ARG A C 1
ATOM 1494 O O . ARG A 1 190 ? 5.927 8.944 -11.061 1.00 95.56 190 ARG A O 1
ATOM 1501 N N . GLY A 1 191 ? 6.099 7.321 -12.601 1.00 94.44 191 GLY A N 1
ATOM 1502 C CA . GLY A 1 191 ? 6.849 6.364 -11.788 1.00 94.44 191 GLY A CA 1
ATOM 1503 C C . GLY A 1 191 ? 8.170 6.921 -11.263 1.00 94.44 191 GLY A C 1
ATOM 1504 O O . GLY A 1 191 ? 8.568 6.639 -10.127 1.00 94.44 191 GLY A O 1
ATOM 1505 N N . LYS A 1 192 ? 8.827 7.800 -12.028 1.00 94.62 192 LYS A N 1
ATOM 1506 C CA . LYS A 1 192 ? 10.056 8.487 -11.591 1.00 94.62 192 LYS A CA 1
ATOM 1507 C C . LYS A 1 192 ? 9.855 9.392 -10.370 1.00 94.62 192 LYS A C 1
ATOM 1509 O O . LYS A 1 192 ? 10.772 9.523 -9.565 1.00 94.62 192 LYS A O 1
ATOM 1514 N N . ASP A 1 193 ? 8.655 9.946 -10.192 1.00 96.88 193 ASP A N 1
ATOM 1515 C CA . ASP A 1 193 ? 8.340 10.851 -9.081 1.00 96.88 193 ASP A CA 1
ATOM 1516 C C . ASP A 1 193 ? 7.919 10.091 -7.810 1.00 96.88 193 ASP A C 1
ATOM 1518 O O . ASP A 1 193 ? 7.768 10.700 -6.743 1.00 96.88 193 ASP A O 1
ATOM 1522 N N . ARG A 1 194 ? 7.719 8.769 -7.910 1.00 98.12 194 ARG A N 1
ATOM 1523 C CA . ARG A 1 194 ? 7.398 7.882 -6.784 1.00 98.12 194 ARG A CA 1
ATOM 1524 C C . ARG A 1 194 ? 8.665 7.545 -5.990 1.00 98.12 194 ARG A C 1
ATOM 1526 O O . ARG A 1 194 ? 9.737 7.400 -6.589 1.00 98.12 194 ARG A O 1
ATOM 1533 N N . PRO A 1 195 ? 8.582 7.381 -4.660 1.00 98.31 195 PRO A N 1
ATOM 1534 C CA . PRO A 1 195 ? 9.701 6.875 -3.872 1.00 98.31 195 PRO A CA 1
ATOM 1535 C C . PRO A 1 195 ? 10.058 5.436 -4.281 1.00 98.31 195 PRO A C 1
ATOM 1537 O O . PRO A 1 195 ? 9.300 4.755 -4.964 1.00 98.31 195 PRO A O 1
ATOM 1540 N N . SER A 1 196 ? 11.239 4.983 -3.886 1.00 97.62 196 SER A N 1
ATOM 1541 C CA . SER A 1 196 ? 11.610 3.568 -3.894 1.00 97.62 196 SER A CA 1
ATOM 1542 C C . SER A 1 196 ? 11.061 2.876 -2.640 1.00 97.62 196 SER A C 1
ATOM 1544 O O . SER A 1 196 ? 10.761 3.552 -1.650 1.00 97.62 196 SER A O 1
ATOM 1546 N N . MET A 1 197 ? 10.911 1.548 -2.672 1.00 97.94 197 MET A N 1
ATOM 1547 C CA . MET A 1 197 ? 10.320 0.817 -1.546 1.00 97.94 197 MET A CA 1
ATOM 1548 C C . MET A 1 197 ? 11.139 0.922 -0.254 1.00 97.94 197 MET A C 1
ATOM 1550 O O . MET A 1 197 ? 10.528 1.054 0.796 1.00 97.94 197 MET A O 1
ATOM 1554 N N . ASP A 1 198 ? 12.470 1.027 -0.304 1.00 97.56 198 ASP A N 1
ATOM 1555 C CA . ASP A 1 198 ? 13.312 1.277 0.884 1.00 97.56 198 ASP A CA 1
ATOM 1556 C C . ASP A 1 198 ? 12.929 2.577 1.614 1.00 97.56 198 ASP A C 1
ATOM 1558 O O . ASP A 1 198 ? 12.801 2.629 2.844 1.00 97.56 198 ASP A O 1
ATOM 1562 N N . LYS A 1 199 ? 12.658 3.643 0.850 1.00 98.38 199 LYS A N 1
ATOM 1563 C CA . LYS A 1 199 ? 12.222 4.936 1.396 1.00 98.38 199 LYS A CA 1
ATOM 1564 C C . LYS A 1 199 ? 10.818 4.846 1.977 1.00 98.38 199 LYS A C 1
ATOM 1566 O O . LYS A 1 199 ? 10.537 5.518 2.971 1.00 98.38 199 LYS A O 1
ATOM 1571 N N . VAL A 1 200 ? 9.947 4.054 1.350 1.00 98.69 200 VAL A N 1
ATOM 1572 C CA . VAL A 1 200 ? 8.593 3.779 1.841 1.00 98.69 200 VAL A CA 1
ATOM 1573 C C . VAL A 1 200 ? 8.671 3.016 3.161 1.00 98.69 200 VAL A C 1
ATOM 1575 O O . VAL A 1 200 ? 8.176 3.534 4.161 1.00 98.69 200 VAL A O 1
ATOM 1578 N N . THR A 1 201 ? 9.361 1.871 3.204 1.00 98.50 201 THR A N 1
ATOM 1579 C CA . THR A 1 201 ? 9.549 1.052 4.410 1.00 98.50 201 THR A CA 1
ATOM 1580 C C . THR A 1 201 ? 10.110 1.886 5.556 1.00 98.50 201 THR A C 1
ATOM 1582 O O . THR A 1 201 ? 9.493 1.972 6.616 1.00 98.50 201 THR A O 1
ATOM 1585 N N . THR A 1 202 ? 11.208 2.611 5.322 1.00 98.12 202 THR A N 1
ATOM 1586 C CA . THR A 1 202 ? 11.847 3.460 6.341 1.00 98.12 202 THR A CA 1
ATOM 1587 C C . THR A 1 202 ? 10.884 4.508 6.913 1.00 98.12 202 THR A C 1
ATOM 1589 O O . THR A 1 202 ? 10.915 4.825 8.105 1.00 98.12 202 THR A O 1
ATOM 1592 N N . ALA A 1 203 ? 10.034 5.106 6.074 1.00 98.19 203 ALA A N 1
ATOM 1593 C CA . ALA A 1 203 ? 9.074 6.105 6.527 1.00 98.19 203 ALA A CA 1
ATOM 1594 C C . ALA A 1 203 ? 7.936 5.485 7.354 1.00 98.19 203 ALA A C 1
ATOM 1596 O O . ALA A 1 203 ? 7.532 6.085 8.353 1.00 98.19 203 ALA A O 1
ATOM 1597 N N . LEU A 1 204 ? 7.460 4.296 6.969 1.00 98.31 204 LEU A N 1
ATOM 1598 C CA . LEU A 1 204 ? 6.442 3.555 7.715 1.00 98.31 204 LEU A CA 1
ATOM 1599 C C . LEU A 1 204 ? 6.969 3.070 9.069 1.00 98.31 204 LEU A C 1
ATOM 1601 O O . LEU A 1 204 ? 6.287 3.241 10.073 1.00 98.31 204 LEU A O 1
ATOM 1605 N N . GLU A 1 205 ? 8.196 2.551 9.132 1.00 97.56 205 GLU A N 1
ATOM 1606 C CA . GLU A 1 205 ? 8.823 2.114 10.387 1.00 97.56 205 GLU A CA 1
ATOM 1607 C C . GLU A 1 205 ? 8.970 3.260 11.390 1.00 97.56 205 GLU A C 1
ATOM 1609 O O . GLU A 1 205 ? 8.685 3.101 12.577 1.00 97.56 205 GLU A O 1
ATOM 1614 N N . ARG A 1 206 ? 9.365 4.448 10.915 1.00 96.12 206 ARG A N 1
ATOM 1615 C CA . ARG A 1 206 ? 9.431 5.647 11.762 1.00 96.12 206 ARG A CA 1
ATOM 1616 C C . ARG A 1 206 ? 8.057 6.048 12.291 1.00 96.12 206 ARG A C 1
ATOM 1618 O O . ARG A 1 206 ? 7.952 6.417 13.455 1.00 96.12 206 ARG A O 1
ATOM 1625 N N . ALA A 1 207 ? 7.022 5.984 11.454 1.00 95.81 207 ALA A N 1
ATOM 1626 C CA . ALA A 1 207 ? 5.658 6.268 11.888 1.00 95.81 207 ALA A CA 1
ATOM 1627 C C . ALA A 1 207 ? 5.159 5.224 12.902 1.00 95.81 207 ALA A C 1
ATOM 1629 O O . ALA A 1 207 ? 4.538 5.587 13.896 1.00 95.81 207 ALA A O 1
ATOM 1630 N N . LEU A 1 208 ? 5.489 3.944 12.709 1.00 95.75 208 LEU A N 1
ATOM 1631 C CA . LEU A 1 208 ? 5.149 2.882 13.654 1.00 95.75 208 LEU A CA 1
ATOM 1632 C C . LEU A 1 208 ? 5.814 3.101 15.019 1.00 95.75 208 LEU A C 1
ATOM 1634 O O . LEU A 1 208 ? 5.140 3.043 16.043 1.00 95.75 208 LEU A O 1
ATOM 1638 N N . ALA A 1 209 ? 7.110 3.426 15.036 1.00 93.81 209 ALA A N 1
ATOM 1639 C CA . ALA A 1 209 ? 7.835 3.721 16.272 1.00 93.81 209 ALA A CA 1
ATOM 1640 C C . ALA A 1 209 ? 7.218 4.903 17.044 1.00 93.81 209 ALA A C 1
ATOM 1642 O O . ALA A 1 209 ? 7.108 4.853 18.270 1.00 93.81 209 ALA A O 1
ATOM 1643 N N . GLN A 1 210 ? 6.758 5.934 16.323 1.00 92.19 210 GLN A N 1
ATOM 1644 C CA . GLN A 1 210 ? 6.033 7.068 16.904 1.00 92.19 210 GLN A CA 1
ATOM 1645 C C . GLN A 1 210 ? 4.687 6.641 17.504 1.00 92.19 210 GLN A C 1
ATOM 1647 O O . GLN A 1 210 ? 4.407 6.985 18.648 1.00 92.19 210 GLN A O 1
ATOM 1652 N N . LEU A 1 211 ? 3.885 5.845 16.786 1.00 91.44 211 LEU A N 1
ATOM 1653 C CA . LEU A 1 211 ? 2.597 5.341 17.290 1.00 91.44 211 LEU A CA 1
ATOM 1654 C C . LEU A 1 211 ? 2.744 4.471 18.544 1.00 91.44 211 LEU A C 1
ATOM 1656 O O . LEU A 1 211 ? 1.868 4.486 19.403 1.00 91.44 211 LEU A O 1
ATOM 1660 N N . MET A 1 212 ? 3.839 3.719 18.649 1.00 90.06 212 MET A N 1
ATOM 1661 C CA . MET A 1 212 ? 4.129 2.865 19.803 1.00 90.06 212 MET A CA 1
ATOM 1662 C C . MET A 1 212 ? 4.732 3.631 20.993 1.00 90.06 212 MET A C 1
ATOM 1664 O O . MET A 1 212 ? 4.962 3.029 22.037 1.00 90.06 212 MET A O 1
ATOM 1668 N N . GLY A 1 213 ? 4.984 4.939 20.863 1.00 79.62 213 GLY A N 1
ATOM 1669 C CA . GLY A 1 213 ? 5.489 5.772 21.956 1.00 79.62 213 GLY A CA 1
ATOM 1670 C C . GLY A 1 213 ? 6.966 5.558 22.302 1.00 79.62 213 GLY A C 1
ATOM 1671 O O . GLY A 1 213 ? 7.373 5.911 23.405 1.00 79.62 213 GLY A O 1
ATOM 1672 N N . ASN A 1 214 ? 7.777 5.016 21.384 1.00 60.34 214 ASN A N 1
ATOM 1673 C CA . ASN A 1 214 ? 9.216 4.818 21.593 1.00 60.34 214 ASN A CA 1
ATOM 1674 C C . ASN A 1 214 ? 10.049 5.883 20.851 1.00 60.34 214 ASN A C 1
ATOM 1676 O O . ASN A 1 214 ? 10.375 5.703 19.675 1.00 60.34 214 ASN A O 1
ATOM 1680 N N . PRO A 1 215 ? 10.482 6.975 21.512 1.00 47.81 215 PRO A N 1
ATOM 1681 C CA . PRO A 1 215 ? 11.508 7.871 20.990 1.00 47.81 215 PRO A CA 1
ATOM 1682 C C . PRO A 1 215 ? 12.907 7.391 21.411 1.00 47.81 215 PRO A C 1
ATOM 1684 O O . PRO A 1 215 ? 13.670 8.133 22.027 1.00 47.81 215 PRO A O 1
ATOM 1687 N N . SER A 1 216 ? 13.266 6.134 21.145 1.00 36.41 216 SER A N 1
ATOM 1688 C CA . SER A 1 216 ? 14.606 5.622 21.457 1.00 36.41 216 SER A CA 1
ATOM 1689 C C . SER A 1 216 ? 15.047 4.581 20.436 1.00 36.41 216 SER A C 1
ATOM 1691 O O . SER A 1 216 ? 14.264 3.763 19.967 1.00 36.41 216 SER A O 1
ATOM 1693 N N . SER A 1 217 ? 16.311 4.687 20.053 1.00 45.00 217 SER A N 1
ATOM 1694 C CA . SER A 1 217 ? 17.031 4.019 18.970 1.00 45.00 217 SER A CA 1
ATOM 1695 C C . SER A 1 217 ? 17.231 2.507 19.142 1.00 45.00 217 SER A C 1
ATOM 1697 O O . SER A 1 217 ? 18.321 2.007 18.888 1.00 45.00 217 SER A O 1
ATOM 1699 N N . GLU A 1 218 ? 16.201 1.771 19.540 1.00 41.09 218 GLU A N 1
ATOM 1700 C CA . GLU A 1 218 ? 16.195 0.310 19.522 1.00 41.09 218 GLU A CA 1
ATOM 1701 C C . GLU A 1 218 ? 14.931 -0.151 18.802 1.00 41.09 218 GLU A C 1
ATOM 1703 O O . GLU A 1 218 ? 13.823 -0.141 19.338 1.00 41.09 218 GLU A O 1
ATOM 1708 N N . GLN A 1 219 ? 15.094 -0.492 17.522 1.00 44.28 219 GLN A N 1
ATOM 1709 C CA . GLN A 1 219 ? 14.051 -1.183 16.778 1.00 44.28 219 GLN A CA 1
ATOM 1710 C C . GLN A 1 219 ? 13.765 -2.521 17.477 1.00 44.28 219 GLN A C 1
ATOM 1712 O O . GLN A 1 219 ? 14.715 -3.256 17.761 1.00 44.28 219 GLN A O 1
ATOM 1717 N N . PRO A 1 220 ? 12.495 -2.901 17.706 1.00 38.47 220 PRO A N 1
ATOM 1718 C CA . PRO A 1 220 ? 12.191 -4.294 17.976 1.00 38.47 220 PRO A CA 1
ATOM 1719 C C . PRO A 1 220 ? 12.628 -5.104 16.751 1.00 38.47 220 PRO A C 1
ATOM 1721 O O . PRO A 1 220 ? 12.162 -4.867 15.632 1.00 38.47 220 PRO A O 1
ATOM 1724 N N . ILE A 1 221 ? 13.562 -6.034 16.954 1.00 46.38 221 ILE A N 1
ATOM 1725 C CA . ILE A 1 221 ? 13.947 -7.015 15.940 1.00 46.38 221 ILE A CA 1
ATOM 1726 C C . ILE A 1 221 ? 12.741 -7.944 15.766 1.00 46.38 221 ILE A C 1
ATOM 1728 O O . ILE A 1 221 ? 12.579 -8.919 16.494 1.00 46.38 221 ILE A O 1
ATOM 1732 N N . LEU A 1 222 ? 11.850 -7.590 14.842 1.00 43.78 222 LEU A N 1
ATOM 1733 C CA . LEU A 1 222 ? 10.806 -8.485 14.352 1.00 43.78 222 LEU A CA 1
ATOM 1734 C C . LEU A 1 222 ? 11.424 -9.436 13.311 1.00 43.78 222 LEU A C 1
ATOM 1736 O O . LEU A 1 222 ? 12.267 -8.976 12.535 1.00 43.78 222 LEU A O 1
ATOM 1740 N N . PRO A 1 223 ? 11.040 -10.728 13.284 1.00 41.78 223 PRO A N 1
ATOM 1741 C CA . PRO A 1 223 ? 11.721 -11.754 12.496 1.00 41.78 223 PRO A CA 1
ATOM 1742 C C . PRO A 1 223 ? 11.853 -11.387 11.011 1.00 41.78 223 PRO A C 1
ATOM 1744 O O . PRO A 1 223 ? 10.882 -11.017 10.356 1.00 41.78 223 PRO A O 1
ATOM 1747 N N . THR A 1 224 ? 13.069 -11.514 10.478 1.00 43.62 224 THR A N 1
ATOM 1748 C CA . THR A 1 224 ? 13.463 -11.166 9.099 1.00 43.62 224 THR A CA 1
ATOM 1749 C C . THR A 1 224 ? 13.094 -12.245 8.069 1.00 43.62 224 THR A C 1
ATOM 1751 O O . THR A 1 224 ? 13.576 -12.210 6.937 1.00 43.62 224 THR A O 1
ATOM 1754 N N . GLU A 1 225 ? 12.295 -13.249 8.431 1.00 39.12 225 GLU A N 1
ATOM 1755 C CA . GLU A 1 225 ? 12.067 -14.398 7.553 1.00 39.12 225 GLU A CA 1
ATOM 1756 C C . GLU A 1 225 ? 11.057 -14.079 6.444 1.00 39.12 225 GLU A C 1
ATOM 1758 O O . GLU A 1 225 ? 9.857 -14.321 6.550 1.00 39.12 225 GLU A O 1
ATOM 1763 N N . VAL A 1 226 ? 11.570 -13.562 5.327 1.00 44.28 226 VAL A N 1
ATOM 1764 C CA . VAL A 1 226 ? 10.881 -13.614 4.036 1.00 44.28 226 VAL A CA 1
ATOM 1765 C C . VAL A 1 226 ? 11.117 -15.008 3.454 1.00 44.28 226 VAL A C 1
ATOM 1767 O O . VAL A 1 226 ? 12.114 -15.265 2.779 1.00 44.28 226 VAL A O 1
ATOM 1770 N N . VAL A 1 227 ? 10.206 -15.940 3.741 1.00 40.22 227 VAL A N 1
ATOM 1771 C CA . VAL A 1 227 ? 10.233 -17.282 3.144 1.00 40.22 227 VAL A CA 1
ATOM 1772 C C . VAL A 1 227 ? 9.757 -17.182 1.694 1.00 40.22 227 VAL A C 1
ATOM 1774 O O . VAL A 1 227 ? 8.568 -17.274 1.397 1.00 40.22 227 VAL A O 1
ATOM 1777 N N . LEU A 1 228 ? 10.695 -16.990 0.765 1.00 41.53 228 LEU A N 1
ATOM 1778 C CA . LEU A 1 228 ? 10.432 -17.209 -0.655 1.00 41.53 228 LEU A CA 1
ATOM 1779 C C . LEU A 1 228 ? 10.525 -18.707 -0.949 1.00 41.53 228 LEU A C 1
ATOM 1781 O O . LEU A 1 228 ? 11.599 -19.309 -0.851 1.00 41.53 228 LEU A O 1
ATOM 1785 N N . GLY A 1 229 ? 9.398 -19.302 -1.348 1.00 35.72 229 GLY A N 1
ATOM 1786 C CA . GLY A 1 229 ? 9.340 -20.657 -1.893 1.00 35.72 229 GLY A CA 1
ATOM 1787 C C . GLY A 1 229 ? 10.267 -20.782 -3.103 1.00 35.72 229 GLY A C 1
ATOM 1788 O O . GLY A 1 229 ? 9.917 -20.421 -4.224 1.00 35.72 229 GLY A O 1
ATOM 1789 N N . SER A 1 230 ? 11.486 -21.259 -2.866 1.00 39.59 230 SER A N 1
ATOM 1790 C CA . SER A 1 230 ? 12.538 -21.336 -3.873 1.00 39.59 230 SER A CA 1
ATOM 1791 C C . SER A 1 230 ? 12.278 -22.492 -4.834 1.00 39.59 230 SER A C 1
ATOM 1793 O O . SER A 1 230 ? 12.438 -23.654 -4.474 1.00 39.59 230 SER A O 1
ATOM 1795 N N . SER A 1 231 ? 11.966 -22.185 -6.093 1.00 35.53 231 SER A N 1
ATOM 1796 C CA . SER A 1 231 ? 12.124 -23.130 -7.203 1.00 35.53 231 SER A CA 1
ATOM 1797 C C . SER A 1 231 ? 13.370 -22.760 -8.005 1.00 35.53 231 SER A C 1
ATOM 1799 O O . SER A 1 231 ? 13.311 -21.987 -8.959 1.00 35.53 231 SER A O 1
ATOM 1801 N N . ARG A 1 232 ? 14.530 -23.318 -7.634 1.00 34.28 232 ARG A N 1
ATOM 1802 C CA . ARG A 1 232 ? 15.721 -23.298 -8.499 1.00 34.28 232 ARG A CA 1
ATOM 1803 C C . ARG A 1 232 ? 15.497 -24.246 -9.678 1.00 34.28 232 ARG A C 1
ATOM 1805 O O . ARG A 1 232 ? 15.679 -25.456 -9.561 1.00 34.28 232 ARG A O 1
ATOM 1812 N N . MET A 1 233 ? 15.161 -23.693 -10.840 1.00 36.53 233 MET A N 1
ATOM 1813 C CA . MET A 1 233 ? 15.249 -24.404 -12.114 1.00 36.53 233 MET A CA 1
ATOM 1814 C C . MET A 1 233 ? 16.720 -24.525 -12.536 1.00 36.53 233 MET A C 1
ATOM 1816 O O . MET A 1 233 ? 17.256 -23.671 -13.237 1.00 36.53 233 MET A O 1
ATOM 1820 N N . HIS A 1 234 ? 17.394 -25.606 -12.143 1.00 34.84 234 HIS A N 1
ATOM 1821 C CA . HIS A 1 234 ? 18.628 -26.001 -12.818 1.00 34.84 234 HIS A CA 1
ATOM 1822 C C . HIS A 1 234 ? 18.279 -26.742 -14.115 1.00 34.84 234 HIS A C 1
ATOM 1824 O O . HIS A 1 234 ? 17.878 -27.905 -14.097 1.00 34.84 234 HIS A O 1
ATOM 1830 N N . LYS A 1 235 ? 18.487 -26.081 -15.262 1.00 34.09 235 LYS A N 1
ATOM 1831 C CA . LYS A 1 235 ? 18.682 -26.759 -16.552 1.00 34.09 235 LYS A CA 1
ATOM 1832 C C . LYS A 1 235 ? 19.893 -27.688 -16.411 1.00 34.09 235 LYS A C 1
ATOM 1834 O O . LYS A 1 235 ? 21.028 -27.217 -16.393 1.00 34.09 235 LYS A O 1
ATOM 1839 N N . LYS A 1 236 ? 19.674 -29.002 -16.338 1.00 29.52 236 LYS A N 1
ATOM 1840 C CA . LYS A 1 236 ? 20.714 -29.987 -16.656 1.00 29.52 236 LYS A CA 1
ATOM 1841 C C . LYS A 1 236 ? 20.330 -30.719 -17.932 1.00 29.52 236 LYS A C 1
ATOM 1843 O O . LYS A 1 236 ? 19.311 -31.397 -18.016 1.00 29.52 236 LYS A O 1
ATOM 1848 N N . SER A 1 237 ? 21.172 -30.482 -18.932 1.00 29.30 237 SER A N 1
ATOM 1849 C CA . SER A 1 237 ? 21.198 -31.135 -20.231 1.00 29.30 237 SER A CA 1
ATOM 1850 C C . SER A 1 237 ? 21.217 -32.653 -20.061 1.00 29.30 237 SER A C 1
ATOM 1852 O O . SER A 1 237 ? 22.007 -33.188 -19.280 1.00 29.30 237 SER A O 1
ATOM 1854 N N . TRP A 1 238 ? 20.334 -33.339 -20.781 1.00 25.27 238 TRP A N 1
ATOM 1855 C CA . TRP A 1 238 ? 20.302 -34.792 -20.841 1.00 25.27 238 TRP A CA 1
ATOM 1856 C C . TRP A 1 238 ? 21.547 -35.294 -21.579 1.00 25.27 238 TRP A C 1
ATOM 1858 O O . TRP A 1 238 ? 21.754 -34.983 -22.751 1.00 25.27 238 TRP A O 1
ATOM 1868 N N . ARG A 1 239 ? 22.356 -36.120 -20.912 1.00 29.38 239 ARG A N 1
ATOM 1869 C CA . ARG A 1 239 ? 23.248 -37.072 -21.579 1.00 29.38 239 ARG A CA 1
ATOM 1870 C C . ARG A 1 239 ? 22.952 -38.475 -21.058 1.00 29.38 239 ARG A C 1
ATOM 1872 O O . ARG A 1 239 ? 22.965 -38.730 -19.860 1.00 29.38 239 ARG A O 1
ATOM 1879 N N . ILE A 1 240 ? 22.627 -39.336 -22.012 1.00 28.66 240 ILE A N 1
ATOM 1880 C CA . ILE A 1 240 ? 22.298 -40.758 -21.899 1.00 28.66 240 ILE A CA 1
ATOM 1881 C C . ILE A 1 240 ? 23.504 -41.557 -21.374 1.00 28.66 240 ILE A C 1
ATOM 1883 O O . ILE A 1 240 ? 24.629 -41.305 -21.802 1.00 28.66 240 ILE A O 1
ATOM 1887 N N . GLY A 1 241 ? 23.260 -42.563 -20.519 1.00 26.72 241 GLY A N 1
ATOM 1888 C CA . GLY A 1 241 ? 24.281 -43.538 -20.108 1.00 26.72 241 GLY A CA 1
ATOM 1889 C C . GLY A 1 241 ? 23.832 -44.604 -19.092 1.00 26.72 241 GLY A C 1
ATOM 1890 O O . GLY A 1 241 ? 24.052 -44.451 -17.903 1.00 26.72 241 GLY A O 1
ATOM 1891 N N . SER A 1 242 ? 23.207 -45.673 -19.599 1.00 27.52 242 SER A N 1
ATOM 1892 C CA . SER A 1 242 ? 23.124 -47.081 -19.135 1.00 27.52 242 SER A CA 1
ATOM 1893 C C . SER A 1 242 ? 23.444 -47.512 -17.673 1.00 27.52 242 SER A C 1
ATOM 1895 O O . SER A 1 242 ? 24.581 -47.453 -17.225 1.00 27.52 242 SER A O 1
ATOM 1897 N N . LYS A 1 243 ? 22.430 -48.145 -17.046 1.00 28.31 243 LYS A N 1
ATOM 1898 C CA . LYS A 1 243 ? 22.414 -49.357 -16.177 1.00 28.31 243 LYS A CA 1
ATOM 1899 C C . LYS A 1 243 ? 23.480 -49.553 -15.070 1.00 28.31 243 LYS A C 1
ATOM 1901 O O . LYS A 1 243 ? 24.596 -49.957 -15.374 1.00 28.31 243 LYS A O 1
ATOM 1906 N N . ARG A 1 244 ? 23.029 -49.634 -13.802 1.00 27.27 244 ARG A N 1
ATOM 1907 C CA . ARG A 1 244 ? 23.063 -50.870 -12.970 1.00 27.27 244 ARG A CA 1
ATOM 1908 C C . ARG A 1 244 ? 22.350 -50.716 -11.614 1.00 27.27 244 ARG A C 1
ATOM 1910 O O . ARG A 1 244 ? 22.197 -49.625 -11.091 1.00 27.27 244 ARG A O 1
ATOM 1917 N N . SER A 1 245 ? 21.901 -51.869 -11.131 1.00 29.16 245 SER A N 1
ATOM 1918 C CA . SER A 1 245 ? 21.166 -52.225 -9.911 1.00 29.16 245 SER A CA 1
ATOM 1919 C C . SER A 1 245 ? 21.874 -51.934 -8.583 1.00 29.16 245 SER A C 1
ATOM 1921 O O . SER A 1 245 ? 23.089 -52.092 -8.508 1.00 29.16 245 SER A O 1
ATOM 1923 N N . GLY A 1 246 ? 21.094 -51.719 -7.518 1.00 26.12 246 GLY A N 1
ATOM 1924 C CA . GLY A 1 246 ? 21.538 -51.896 -6.131 1.00 26.12 246 GLY A CA 1
ATOM 1925 C C . GLY A 1 246 ? 20.678 -51.122 -5.135 1.00 26.12 246 GLY A C 1
ATOM 1926 O O . GLY A 1 246 ? 20.676 -49.899 -5.148 1.00 26.12 246 GLY A O 1
ATOM 1927 N N . SER A 1 247 ? 19.924 -51.843 -4.310 1.00 28.02 247 SER A N 1
ATOM 1928 C CA . SER A 1 247 ? 19.187 -51.334 -3.154 1.00 28.02 247 SER A CA 1
ATOM 1929 C C . SER A 1 247 ? 20.139 -50.910 -2.038 1.00 28.02 247 SER A C 1
ATOM 1931 O O . SER A 1 247 ? 20.969 -51.725 -1.651 1.00 28.02 247 SER A O 1
ATOM 1933 N N . GLU A 1 248 ? 19.943 -49.730 -1.450 1.00 28.47 248 GLU A N 1
ATOM 1934 C CA . GLU A 1 248 ? 20.337 -49.458 -0.063 1.00 28.47 248 GLU A CA 1
ATOM 1935 C C . GLU A 1 248 ? 19.545 -48.265 0.496 1.00 28.47 248 GLU A C 1
ATOM 1937 O O . GLU A 1 248 ? 19.511 -47.179 -0.085 1.00 28.47 248 GLU A O 1
ATOM 1942 N N . ASN A 1 249 ? 18.868 -48.505 1.621 1.00 29.16 249 ASN A N 1
ATOM 1943 C CA . ASN A 1 249 ? 18.265 -47.487 2.474 1.00 29.16 249 ASN A CA 1
ATOM 1944 C C . ASN A 1 249 ? 19.358 -46.550 2.993 1.00 29.16 249 ASN A C 1
ATOM 1946 O O . ASN A 1 249 ? 20.292 -47.008 3.644 1.00 29.16 249 ASN A O 1
ATOM 1950 N N . THR A 1 250 ? 19.182 -45.244 2.813 1.00 27.39 250 THR A N 1
ATOM 1951 C CA . THR A 1 250 ? 19.826 -44.239 3.667 1.00 27.39 250 THR A CA 1
ATOM 1952 C C . THR A 1 250 ? 18.811 -43.167 4.040 1.00 27.39 250 THR A C 1
ATOM 1954 O O . THR A 1 250 ? 18.459 -42.281 3.266 1.00 27.39 250 THR A O 1
ATOM 1957 N N . GLU A 1 251 ? 18.314 -43.303 5.264 1.00 26.19 251 GLU A N 1
ATOM 1958 C CA . GLU A 1 251 ? 17.779 -42.216 6.074 1.00 26.19 251 GLU A CA 1
ATOM 1959 C C . GLU A 1 251 ? 18.829 -41.100 6.175 1.00 26.19 251 GLU A C 1
ATOM 1961 O O . GLU A 1 251 ? 19.973 -41.368 6.539 1.00 26.19 251 GLU A O 1
ATOM 1966 N N . PHE A 1 252 ? 18.443 -39.849 5.922 1.00 25.42 252 PHE A N 1
ATOM 1967 C CA . PHE A 1 252 ? 19.207 -38.690 6.382 1.00 25.42 252 PHE A CA 1
ATOM 1968 C C . PHE A 1 252 ? 18.265 -37.651 6.995 1.00 25.42 252 PHE A C 1
ATOM 1970 O O . PHE A 1 252 ? 17.519 -36.951 6.313 1.00 25.42 252 PHE A O 1
ATOM 1977 N N . ARG A 1 253 ? 18.315 -37.592 8.330 1.00 26.11 253 ARG A N 1
ATOM 1978 C CA . ARG A 1 253 ? 17.909 -36.459 9.166 1.00 26.11 253 ARG A CA 1
ATOM 1979 C C . ARG A 1 253 ? 19.012 -35.393 9.165 1.00 26.11 253 ARG A C 1
ATOM 1981 O O . ARG A 1 253 ? 20.192 -35.731 9.168 1.00 26.11 253 ARG A O 1
ATOM 1988 N N . GLY A 1 254 ? 18.591 -34.137 9.325 1.00 25.42 254 GLY A N 1
ATOM 1989 C CA . GLY A 1 254 ? 19.424 -32.955 9.601 1.00 25.42 254 GLY A CA 1
ATOM 1990 C C . GLY A 1 254 ? 19.527 -32.049 8.369 1.00 25.42 254 GLY A C 1
ATOM 1991 O O . GLY A 1 254 ? 19.830 -32.528 7.290 1.00 25.42 254 GLY A O 1
ATOM 1992 N N . GLY A 1 255 ? 19.246 -30.750 8.403 1.00 27.86 255 GLY A N 1
ATOM 1993 C CA . GLY A 1 255 ? 19.217 -29.801 9.509 1.00 27.86 255 GLY A CA 1
ATOM 1994 C C . GLY A 1 255 ? 20.142 -28.627 9.168 1.00 27.86 255 GLY A C 1
ATOM 1995 O O . GLY A 1 255 ? 21.231 -28.840 8.649 1.00 27.86 255 GLY A O 1
ATOM 1996 N N . SER A 1 256 ? 19.709 -27.423 9.545 1.00 26.33 256 SER A N 1
ATOM 1997 C CA . SER A 1 256 ? 20.522 -26.221 9.778 1.00 26.33 256 SER A CA 1
ATOM 1998 C C . SER A 1 256 ? 20.817 -25.255 8.615 1.00 26.33 256 SER A C 1
ATOM 2000 O O . SER A 1 256 ? 21.717 -25.464 7.812 1.00 26.33 256 SER A O 1
ATOM 2002 N N . TRP A 1 257 ? 20.070 -24.143 8.651 1.00 23.75 257 TRP A N 1
ATOM 2003 C CA . TRP A 1 257 ? 20.498 -22.732 8.627 1.00 23.75 257 TRP A CA 1
ATOM 2004 C C . TRP A 1 257 ? 21.640 -22.301 7.693 1.00 23.75 257 TRP A C 1
ATOM 2006 O O . TRP A 1 257 ? 22.790 -22.702 7.850 1.00 23.75 257 TRP A O 1
ATOM 2016 N N . ILE A 1 258 ? 21.340 -21.318 6.839 1.00 28.38 258 ILE A N 1
ATOM 2017 C CA . ILE A 1 258 ? 22.337 -20.411 6.262 1.00 28.38 258 ILE A CA 1
ATOM 2018 C C . ILE A 1 258 ? 22.007 -18.997 6.752 1.00 28.38 258 ILE A C 1
ATOM 2020 O O . ILE A 1 258 ? 21.009 -18.407 6.351 1.00 28.38 258 ILE A O 1
ATOM 2024 N N . THR A 1 259 ? 22.849 -18.470 7.638 1.00 27.44 259 THR A N 1
ATOM 2025 C CA . THR A 1 259 ? 22.850 -17.078 8.115 1.00 27.44 259 THR A CA 1
ATOM 2026 C C . THR A 1 259 ? 23.850 -16.242 7.321 1.00 27.44 259 THR A C 1
ATOM 2028 O O . THR A 1 259 ? 24.950 -16.734 7.073 1.00 27.44 259 THR A O 1
ATOM 2031 N N . PHE A 1 260 ? 23.559 -14.962 7.063 1.00 28.98 260 PHE A N 1
ATOM 2032 C CA . PHE A 1 260 ? 24.588 -13.942 6.800 1.00 28.98 260 PHE A CA 1
ATOM 2033 C C . PHE A 1 260 ? 24.224 -12.597 7.468 1.00 28.98 260 PHE A C 1
ATOM 2035 O O . PHE A 1 260 ? 23.040 -12.313 7.642 1.00 28.98 260 PHE A O 1
ATOM 2042 N N . PRO A 1 261 ? 25.227 -11.820 7.926 1.00 29.97 261 PRO A N 1
ATOM 2043 C CA . PRO A 1 261 ? 25.086 -10.881 9.038 1.00 29.97 261 PRO A CA 1
ATOM 2044 C C . PRO A 1 261 ? 24.537 -9.493 8.675 1.00 29.97 261 PRO A C 1
ATOM 2046 O O . PRO A 1 261 ? 24.630 -9.018 7.547 1.00 29.97 261 PRO A O 1
ATOM 2049 N N . SER A 1 262 ? 24.035 -8.846 9.730 1.00 24.94 262 SER A N 1
ATOM 2050 C CA . SER A 1 262 ? 23.636 -7.441 9.841 1.00 24.94 262 SER A CA 1
ATOM 2051 C C . SER A 1 262 ? 24.746 -6.461 9.432 1.00 24.94 262 SER A C 1
ATOM 2053 O O . SER A 1 262 ? 25.921 -6.697 9.717 1.00 24.94 262 SER A O 1
ATOM 2055 N N . VAL A 1 263 ? 24.367 -5.316 8.852 1.00 30.45 263 VAL A N 1
ATOM 2056 C CA . VAL A 1 263 ? 25.231 -4.130 8.772 1.00 30.45 263 VAL A CA 1
ATOM 2057 C C . VAL A 1 263 ? 24.511 -2.956 9.426 1.00 30.45 263 VAL A C 1
ATOM 2059 O O . VAL A 1 263 ? 23.631 -2.328 8.840 1.00 30.45 263 VAL A O 1
ATOM 2062 N N . THR A 1 264 ? 24.913 -2.654 10.660 1.00 27.33 264 THR A N 1
ATOM 2063 C CA . THR A 1 264 ? 24.698 -1.353 11.294 1.00 27.33 264 THR A CA 1
ATOM 2064 C C . THR A 1 264 ? 25.756 -0.353 10.822 1.00 27.33 264 THR A C 1
ATOM 2066 O O . THR A 1 264 ? 26.798 -0.705 10.276 1.00 27.33 264 THR A O 1
ATOM 2069 N N . SER A 1 265 ? 25.451 0.919 11.031 1.00 25.73 265 SER A N 1
ATOM 2070 C CA . SER A 1 265 ? 26.043 2.092 10.403 1.00 25.73 265 SER A CA 1
ATOM 2071 C C . SER A 1 265 ? 27.544 2.357 10.626 1.00 25.73 265 SER A C 1
ATOM 2073 O O . SER A 1 265 ? 28.143 2.035 11.646 1.00 25.73 265 SER A O 1
ATOM 2075 N N . SER A 1 266 ? 28.055 3.157 9.680 1.00 27.39 266 SER A N 1
ATOM 2076 C CA . SER A 1 266 ? 29.105 4.173 9.826 1.00 27.39 266 SER A CA 1
ATOM 2077 C C . SER A 1 266 ? 30.565 3.723 9.719 1.00 27.39 266 SER A C 1
ATOM 2079 O O . SER A 1 266 ? 31.189 3.320 10.692 1.00 27.39 266 SER A O 1
ATOM 2081 N N . GLN A 1 267 ? 31.165 3.977 8.549 1.00 26.86 267 GLN A N 1
ATOM 2082 C CA . GLN A 1 267 ? 32.480 4.621 8.480 1.00 26.86 267 GLN A CA 1
ATOM 2083 C C . GLN A 1 267 ? 32.714 5.267 7.110 1.00 26.86 267 GLN A C 1
ATOM 2085 O O . GLN A 1 267 ? 32.976 4.623 6.097 1.00 26.86 267 GLN A O 1
ATOM 2090 N N . ARG A 1 268 ? 32.648 6.599 7.126 1.00 30.67 268 ARG A N 1
ATOM 2091 C CA . ARG A 1 268 ? 33.202 7.516 6.132 1.00 30.67 268 ARG A CA 1
ATOM 2092 C C . ARG A 1 268 ? 34.694 7.212 5.962 1.00 30.67 268 ARG A C 1
ATOM 2094 O O . ARG A 1 268 ? 35.503 7.657 6.772 1.00 30.67 268 ARG A O 1
ATOM 2101 N N . ARG A 1 269 ? 35.073 6.477 4.916 1.00 30.44 269 ARG A N 1
ATOM 2102 C CA . ARG A 1 269 ? 36.473 6.404 4.479 1.00 30.44 269 ARG A CA 1
ATOM 2103 C C . ARG A 1 269 ? 36.748 7.552 3.513 1.00 30.44 269 ARG A C 1
ATOM 2105 O O . ARG A 1 269 ? 36.174 7.626 2.434 1.00 30.44 269 ARG A O 1
ATOM 2112 N N . LYS A 1 270 ? 37.612 8.469 3.953 1.00 27.59 270 LYS A N 1
ATOM 2113 C CA . LYS A 1 270 ? 38.381 9.357 3.079 1.00 27.59 270 LYS A CA 1
ATOM 2114 C C . LYS A 1 270 ? 39.416 8.501 2.347 1.00 27.59 270 LYS A C 1
ATOM 2116 O O . LYS A 1 270 ? 40.123 7.740 3.001 1.00 27.59 270 LYS A O 1
ATOM 2121 N N . SER A 1 271 ? 39.556 8.693 1.044 1.00 30.12 271 SER A N 1
ATOM 2122 C CA . SER A 1 271 ? 40.775 8.364 0.305 1.00 30.12 271 SER A CA 1
ATOM 2123 C C . SER A 1 271 ? 41.170 9.575 -0.533 1.00 30.12 271 SER A C 1
ATOM 2125 O O . SER A 1 271 ? 40.352 10.154 -1.242 1.00 30.12 271 SER A O 1
ATOM 2127 N N . SER A 1 272 ? 42.418 9.984 -0.356 1.00 27.17 272 SER A N 1
ATOM 2128 C CA . SER A 1 272 ? 43.132 11.041 -1.065 1.00 27.17 272 SER A CA 1
ATOM 2129 C C . SER A 1 272 ? 44.062 10.447 -2.129 1.00 27.17 272 SER A C 1
ATOM 2131 O O . SER A 1 272 ? 44.569 9.348 -1.911 1.00 27.17 272 SER A O 1
ATOM 2133 N N . ALA A 1 273 ? 44.370 11.274 -3.142 1.00 27.25 273 ALA A N 1
ATOM 2134 C CA . ALA A 1 273 ? 45.371 11.134 -4.220 1.00 27.25 273 ALA A CA 1
ATOM 2135 C C . ALA A 1 273 ? 44.964 10.176 -5.364 1.00 27.25 273 ALA A C 1
ATOM 2137 O O . ALA A 1 273 ? 44.372 9.140 -5.100 1.00 27.25 273 ALA A O 1
ATOM 2138 N N . SER A 1 274 ? 45.200 10.450 -6.651 1.00 30.08 274 SER A N 1
ATOM 2139 C CA . SER A 1 274 ? 46.102 11.387 -7.346 1.00 30.08 274 SER A CA 1
ATOM 2140 C C . SER A 1 274 ? 45.621 11.609 -8.792 1.00 30.08 274 SER A C 1
ATOM 2142 O O . SER A 1 274 ? 44.942 10.751 -9.351 1.00 30.08 274 SER A O 1
ATOM 2144 N N . GLU A 1 275 ? 46.009 12.741 -9.380 1.00 30.59 275 GLU A N 1
ATOM 2145 C CA . GLU A 1 275 ? 45.859 13.090 -10.801 1.00 30.59 275 GLU A CA 1
ATOM 2146 C C . GLU A 1 275 ? 46.602 12.114 -11.734 1.00 30.59 275 GLU A C 1
ATOM 2148 O O . GLU A 1 275 ? 47.666 11.596 -11.384 1.00 30.59 275 GLU A O 1
ATOM 2153 N N . GLY A 1 276 ? 46.045 11.902 -12.929 1.00 28.88 276 GLY A N 1
ATOM 2154 C CA . GLY A 1 276 ? 46.666 11.187 -14.045 1.00 28.88 276 GLY A CA 1
ATOM 2155 C C . GLY A 1 276 ? 45.701 11.051 -15.231 1.00 28.88 276 GLY A C 1
ATOM 2156 O O . GLY A 1 276 ? 44.666 10.404 -15.109 1.00 28.88 276 GLY A O 1
ATOM 2157 N N . ASP A 1 277 ? 46.051 11.700 -16.342 1.00 28.64 277 ASP A N 1
ATOM 2158 C CA . ASP A 1 277 ? 45.324 11.837 -17.613 1.00 28.64 277 ASP A CA 1
ATOM 2159 C C . ASP A 1 277 ? 44.931 10.521 -18.309 1.00 28.64 277 ASP A C 1
ATOM 2161 O O . ASP A 1 277 ? 45.778 9.641 -18.438 1.00 28.64 277 ASP A O 1
ATOM 2165 N N . VAL A 1 278 ? 43.727 10.464 -18.908 1.00 32.09 278 VAL A N 1
ATOM 2166 C CA . VAL A 1 278 ? 43.482 9.833 -20.227 1.00 32.09 278 VAL A CA 1
ATOM 2167 C C . VAL A 1 278 ? 42.329 10.560 -20.940 1.00 32.09 278 VAL A C 1
ATOM 2169 O O . VAL A 1 278 ? 41.264 10.778 -20.367 1.00 32.09 278 VAL A O 1
ATOM 2172 N N . VAL A 1 279 ? 42.570 10.944 -22.193 1.00 31.12 279 VAL A N 1
ATOM 2173 C CA . VAL A 1 279 ? 41.702 11.715 -23.095 1.00 31.12 279 VAL A CA 1
ATOM 2174 C C . VAL A 1 279 ? 41.071 10.799 -24.156 1.00 31.12 279 VAL A C 1
ATOM 2176 O O . VAL A 1 279 ? 41.753 9.916 -24.667 1.00 31.12 279 VAL A O 1
ATOM 2179 N N . ALA A 1 280 ? 39.824 11.137 -24.518 1.00 32.06 280 ALA A N 1
ATOM 2180 C CA . ALA A 1 280 ? 39.075 10.860 -25.756 1.00 32.06 280 ALA A CA 1
ATOM 2181 C C . ALA A 1 280 ? 38.590 9.431 -26.049 1.00 32.06 280 ALA A C 1
ATOM 2183 O O . ALA A 1 280 ? 39.376 8.634 -26.528 1.00 32.06 280 ALA A O 1
ATOM 2184 N N . GLU A 1 281 ? 37.272 9.204 -25.905 1.00 34.69 281 GLU A N 1
ATOM 2185 C CA . GLU A 1 281 ? 36.368 8.549 -26.884 1.00 34.69 281 GLU A CA 1
ATOM 2186 C C . GLU A 1 281 ? 34.891 8.841 -26.494 1.00 34.69 281 GLU A C 1
ATOM 2188 O O . GLU A 1 281 ? 34.204 7.987 -25.952 1.00 34.69 281 GLU A O 1
ATOM 2193 N N . GLU A 1 282 ? 34.380 10.059 -26.725 1.00 34.81 282 GLU A N 1
ATOM 2194 C CA . GLU A 1 282 ? 32.948 10.390 -26.528 1.00 34.81 282 GLU A CA 1
ATOM 2195 C C . GLU A 1 282 ? 32.460 11.402 -27.584 1.00 34.81 282 GLU A C 1
ATOM 2197 O O . GLU A 1 282 ? 32.141 12.539 -27.259 1.00 34.81 282 GLU A O 1
ATOM 2202 N N . GLU A 1 283 ? 32.400 11.031 -28.869 1.00 37.03 283 GLU A N 1
ATOM 2203 C CA . GLU A 1 283 ? 31.667 11.852 -29.864 1.00 37.03 283 GLU A CA 1
ATOM 2204 C C . GLU A 1 283 ? 30.807 11.062 -30.880 1.00 37.03 283 GLU A C 1
ATOM 2206 O O . GLU A 1 283 ? 30.064 11.688 -31.634 1.00 37.03 283 GLU A O 1
ATOM 2211 N N . ASP A 1 284 ? 30.782 9.717 -30.880 1.00 35.97 284 ASP A N 1
ATOM 2212 C CA . ASP A 1 284 ? 29.999 8.946 -31.882 1.00 35.97 284 ASP A CA 1
ATOM 2213 C C . ASP A 1 284 ? 28.656 8.360 -31.375 1.00 35.97 284 ASP A C 1
ATOM 2215 O O . ASP A 1 284 ? 27.787 8.011 -32.176 1.00 35.97 284 ASP A O 1
ATOM 2219 N N . GLU A 1 285 ? 28.402 8.304 -30.060 1.00 37.56 285 GLU A N 1
ATOM 2220 C CA . GLU A 1 285 ? 27.134 7.756 -29.525 1.00 37.56 285 GLU A CA 1
ATOM 2221 C C . GLU A 1 285 ? 25.977 8.771 -29.495 1.00 37.56 285 GLU A C 1
ATOM 2223 O O . GLU A 1 285 ? 24.814 8.405 -29.682 1.00 37.56 285 GLU A O 1
ATOM 2228 N N . GLY A 1 286 ? 26.272 10.068 -29.358 1.00 35.31 286 GLY A N 1
ATOM 2229 C CA . GLY A 1 286 ? 25.242 11.111 -29.257 1.00 35.31 286 GLY A CA 1
ATOM 2230 C C . GLY A 1 286 ? 24.417 11.306 -30.536 1.00 35.31 286 GLY A C 1
ATOM 2231 O O . GLY A 1 286 ? 23.263 11.733 -30.479 1.00 35.31 286 GLY A O 1
ATOM 2232 N N . ARG A 1 287 ? 24.971 10.956 -31.704 1.00 38.28 287 ARG A N 1
ATOM 2233 C CA . ARG A 1 287 ? 24.311 11.189 -32.999 1.00 38.28 287 ARG A CA 1
ATOM 2234 C C . ARG A 1 287 ? 23.293 10.100 -33.353 1.00 38.28 287 ARG A C 1
ATOM 2236 O O . ARG A 1 287 ? 22.260 10.415 -33.937 1.00 38.28 287 ARG A O 1
ATOM 2243 N N . LYS A 1 288 ? 23.522 8.856 -32.913 1.00 40.56 288 LYS A N 1
ATOM 2244 C CA . LYS A 1 288 ? 22.592 7.726 -33.113 1.00 40.56 288 LYS A CA 1
ATOM 2245 C C . LYS A 1 288 ? 21.374 7.796 -32.182 1.00 40.56 288 LYS A C 1
ATOM 2247 O O . LYS A 1 288 ? 20.271 7.447 -32.598 1.00 40.56 288 LYS A O 1
ATOM 2252 N N . GLN A 1 289 ? 21.538 8.326 -30.966 1.00 42.91 289 GLN A N 1
ATOM 2253 C CA . GLN A 1 289 ? 20.442 8.495 -29.999 1.00 42.91 289 GLN A CA 1
ATOM 2254 C C . GLN A 1 289 ? 19.389 9.522 -30.470 1.00 42.91 289 GLN A C 1
ATOM 2256 O O . GLN A 1 289 ? 18.190 9.346 -30.251 1.00 42.91 289 GLN A O 1
ATOM 2261 N N . GLN A 1 290 ? 19.831 10.594 -31.142 1.00 41.41 290 GLN A N 1
ATOM 2262 C CA . GLN A 1 290 ? 18.968 11.693 -31.590 1.00 41.41 290 GLN A CA 1
ATOM 2263 C C . GLN A 1 290 ? 18.142 11.331 -32.840 1.00 41.41 290 GLN A C 1
ATOM 2265 O O . GLN A 1 290 ? 17.012 11.798 -32.985 1.00 41.41 290 GLN A O 1
ATOM 2270 N N . GLU A 1 291 ? 18.677 10.492 -33.733 1.00 41.47 291 GLU A N 1
ATOM 2271 C CA . GLU A 1 291 ? 17.962 10.017 -34.930 1.00 41.47 291 GLU A CA 1
ATOM 2272 C C . GLU A 1 291 ? 16.916 8.941 -34.591 1.00 41.47 291 GLU A C 1
ATOM 2274 O O . GLU A 1 291 ? 15.819 8.968 -35.149 1.00 41.47 291 GLU A O 1
ATOM 2279 N N . ALA A 1 292 ? 17.181 8.074 -33.604 1.00 44.88 292 ALA A N 1
ATOM 2280 C CA . ALA A 1 292 ? 16.206 7.088 -33.126 1.00 44.88 292 ALA A CA 1
ATOM 2281 C C . ALA A 1 292 ? 14.991 7.733 -32.429 1.00 44.88 292 ALA A C 1
ATOM 2283 O O . ALA A 1 292 ? 13.863 7.277 -32.606 1.00 44.88 292 ALA A O 1
ATOM 2284 N N . LEU A 1 293 ? 15.196 8.827 -31.682 1.00 39.88 293 LEU A N 1
ATOM 2285 C CA . LEU A 1 293 ? 14.107 9.577 -31.041 1.00 39.88 293 LEU A CA 1
ATOM 2286 C C . LEU A 1 293 ? 13.250 10.351 -32.050 1.00 39.88 293 LEU A C 1
ATOM 2288 O O . LEU A 1 293 ? 12.032 10.393 -31.902 1.00 39.88 293 LEU A O 1
ATOM 2292 N N . ARG A 1 294 ? 13.858 10.905 -33.108 1.00 40.34 294 ARG A N 1
ATOM 2293 C CA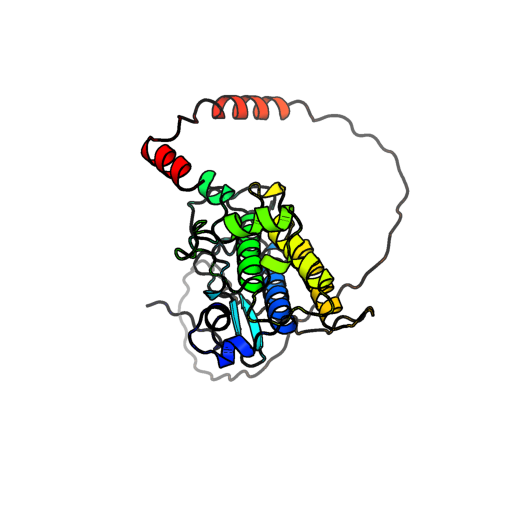 . ARG A 1 294 ? 13.112 11.605 -34.167 1.00 40.34 294 ARG A CA 1
ATOM 2294 C C . ARG A 1 294 ? 12.276 10.667 -35.033 1.00 40.34 294 ARG A C 1
ATOM 2296 O O . ARG A 1 294 ? 11.262 11.101 -35.561 1.00 40.34 294 ARG A O 1
ATOM 2303 N N . SER A 1 295 ? 12.661 9.395 -35.141 1.00 38.03 295 SER A N 1
ATOM 2304 C CA . SER A 1 295 ? 11.881 8.397 -35.880 1.00 38.03 295 SER A CA 1
ATOM 2305 C C . SER A 1 295 ? 10.710 7.804 -35.078 1.00 38.03 295 SER A C 1
ATOM 2307 O O . SER A 1 295 ? 9.841 7.191 -35.687 1.00 38.03 295 SER A O 1
ATOM 2309 N N . LEU A 1 296 ? 10.661 7.975 -33.746 1.00 41.03 296 LEU A N 1
ATOM 2310 C CA . LEU A 1 296 ? 9.566 7.479 -32.889 1.00 41.03 296 LEU A CA 1
ATOM 2311 C C . LEU A 1 296 ? 8.469 8.520 -32.607 1.00 41.03 296 LEU A C 1
ATOM 2313 O O . LEU A 1 296 ? 7.372 8.148 -32.192 1.00 41.03 296 LEU A O 1
ATOM 2317 N N . GLU A 1 297 ? 8.736 9.812 -32.820 1.00 40.06 297 GLU A N 1
ATOM 2318 C CA . GLU A 1 297 ? 7.726 10.869 -32.647 1.00 40.06 297 GLU A CA 1
ATOM 2319 C C . GLU A 1 297 ? 6.658 10.872 -33.760 1.00 40.06 297 GLU A C 1
ATOM 2321 O O . GLU A 1 297 ? 5.579 11.426 -33.558 1.00 40.06 297 GLU A O 1
ATOM 2326 N N . GLU A 1 298 ? 6.898 10.207 -34.897 1.00 42.56 298 GLU A N 1
ATOM 2327 C CA . GLU A 1 298 ? 5.946 10.153 -36.020 1.00 42.56 298 GLU A CA 1
ATOM 2328 C C . GLU A 1 298 ? 4.932 8.993 -35.962 1.00 42.56 298 GLU A C 1
ATOM 2330 O O . GLU A 1 298 ? 4.032 8.940 -36.798 1.00 42.56 298 GLU A O 1
ATOM 2335 N N . GLU A 1 299 ? 4.989 8.101 -34.963 1.00 42.81 299 GLU A N 1
ATOM 2336 C CA . GLU A 1 299 ? 4.124 6.904 -34.914 1.00 42.81 299 GLU A CA 1
ATOM 2337 C C . GLU A 1 299 ? 3.150 6.851 -33.720 1.00 42.81 299 GLU A C 1
ATOM 2339 O O . GLU A 1 299 ? 2.650 5.791 -33.347 1.00 42.81 299 GLU A O 1
ATOM 2344 N N . ILE A 1 300 ? 2.815 8.002 -33.124 1.00 45.41 300 ILE A N 1
ATOM 2345 C CA . ILE A 1 300 ? 1.722 8.099 -32.142 1.00 45.41 300 ILE A CA 1
ATOM 2346 C C . ILE A 1 300 ? 0.505 8.736 -32.816 1.00 45.41 300 ILE A C 1
ATOM 2348 O O . ILE A 1 300 ? 0.304 9.950 -32.790 1.00 45.41 300 ILE A O 1
ATOM 2352 N N . GLY A 1 301 ? -0.329 7.897 -33.431 1.00 48.78 301 GLY A N 1
ATOM 2353 C CA . GLY A 1 301 ? -1.649 8.310 -33.905 1.00 48.78 301 GLY A CA 1
ATOM 2354 C C . GLY A 1 301 ? -2.572 8.729 -32.744 1.00 48.78 301 GLY A C 1
ATOM 2355 O O . GLY A 1 301 ? -2.404 8.254 -31.616 1.00 48.78 301 GLY A O 1
ATOM 2356 N N . PRO A 1 302 ? -3.560 9.613 -32.981 1.00 51.94 302 PRO A N 1
ATOM 2357 C CA . PRO A 1 302 ? -4.492 10.042 -31.942 1.00 51.94 302 PRO A CA 1
ATOM 2358 C C . PRO A 1 302 ? -5.317 8.865 -31.397 1.00 51.94 302 PRO A C 1
ATOM 2360 O O . PRO A 1 302 ? -5.663 7.936 -32.129 1.00 51.94 302 PRO A O 1
ATOM 2363 N N . ALA A 1 303 ? -5.644 8.926 -30.099 1.00 48.91 303 ALA A N 1
ATOM 2364 C CA . ALA A 1 303 ? -6.426 7.904 -29.406 1.00 48.91 303 ALA A CA 1
ATOM 2365 C C . ALA A 1 303 ? -7.741 7.608 -30.142 1.00 48.91 303 ALA A C 1
ATOM 2367 O O . ALA A 1 303 ? -8.438 8.519 -30.595 1.00 48.91 303 ALA A O 1
ATOM 2368 N N . SER A 1 304 ? -8.098 6.325 -30.231 1.00 52.50 304 SER A N 1
ATOM 2369 C CA . SER A 1 304 ? -9.343 5.913 -30.883 1.00 52.50 304 SER A CA 1
ATOM 2370 C C . SER A 1 304 ? -10.569 6.541 -30.194 1.00 52.50 304 SER A C 1
ATOM 2372 O O . SER A 1 304 ? -10.527 6.794 -28.986 1.00 52.50 304 SER A O 1
ATOM 2374 N N . PRO A 1 305 ? -11.696 6.755 -30.900 1.00 43.31 305 PRO A N 1
ATOM 2375 C CA . PRO A 1 305 ? -12.889 7.379 -30.318 1.00 43.31 305 PRO A CA 1
ATOM 2376 C C . PRO A 1 305 ? -13.393 6.685 -29.042 1.00 43.31 305 PRO A C 1
ATOM 2378 O O . PRO A 1 305 ? -13.851 7.355 -28.121 1.00 43.31 305 PRO A O 1
ATOM 2381 N N . GLY A 1 306 ? -13.237 5.358 -28.941 1.00 41.50 306 GLY A N 1
ATOM 2382 C CA . GLY A 1 306 ? -13.565 4.591 -27.733 1.00 41.50 306 GLY A CA 1
ATOM 2383 C C . GLY A 1 306 ? -12.607 4.841 -26.562 1.00 41.50 306 GLY A C 1
ATOM 2384 O O . GLY A 1 306 ? -13.050 4.939 -25.422 1.00 41.50 306 GLY A O 1
ATOM 2385 N N . GLN A 1 307 ? -11.310 5.016 -26.830 1.00 45.47 307 GLN A N 1
ATOM 2386 C CA . GLN A 1 307 ? -10.323 5.397 -25.811 1.00 45.47 307 GLN A CA 1
ATOM 2387 C C . GLN A 1 307 ? -10.499 6.854 -25.372 1.00 45.47 307 GLN A C 1
ATOM 2389 O O . GLN A 1 307 ? -10.352 7.152 -24.193 1.00 45.47 307 GLN A O 1
ATOM 2394 N N . SER A 1 308 ? -10.858 7.758 -26.288 1.00 39.50 308 SER A N 1
ATOM 2395 C CA . SER A 1 308 ? -11.130 9.162 -25.962 1.00 39.50 308 SER A CA 1
ATOM 2396 C C . SER A 1 308 ? -12.398 9.318 -25.118 1.00 39.50 308 SER A C 1
ATOM 2398 O O . SER A 1 308 ? -12.359 10.012 -24.105 1.00 39.50 308 SER A O 1
ATOM 2400 N N . LEU A 1 309 ? -13.482 8.615 -25.465 1.00 38.22 309 LEU A N 1
ATOM 2401 C CA . LEU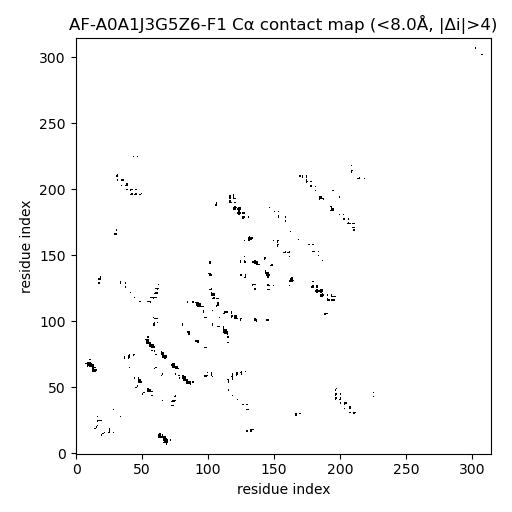 A 1 309 ? -14.706 8.583 -24.657 1.00 38.22 309 LEU A CA 1
ATOM 2402 C C . LEU A 1 309 ? -14.465 7.965 -23.274 1.00 38.22 309 LEU A C 1
ATOM 2404 O O . LEU A 1 309 ? -14.996 8.466 -22.290 1.00 38.22 309 LEU A O 1
ATOM 2408 N N . PHE A 1 310 ? -13.631 6.925 -23.179 1.00 48.06 310 PHE A N 1
ATOM 2409 C CA . PHE A 1 310 ? -13.265 6.320 -21.898 1.00 48.06 310 PHE A CA 1
ATOM 2410 C C . PHE A 1 310 ? -12.425 7.259 -21.025 1.00 48.06 310 PHE A C 1
ATOM 2412 O O . PHE A 1 310 ? -12.679 7.355 -19.827 1.00 48.06 310 PHE A O 1
ATOM 2419 N N . LEU A 1 311 ? -11.461 7.972 -21.622 1.00 48.72 311 LEU A N 1
ATOM 2420 C CA . LEU A 1 311 ? -10.643 8.951 -20.910 1.00 48.72 311 LEU A CA 1
ATOM 2421 C C . LEU A 1 311 ? -11.491 10.102 -20.374 1.00 48.72 311 LEU A C 1
ATOM 2423 O O . LEU A 1 311 ? -11.328 10.480 -19.230 1.00 48.72 311 LEU A O 1
ATOM 2427 N N . HIS A 1 312 ? -12.432 10.602 -21.171 1.00 42.88 312 HIS A N 1
ATOM 2428 C CA . HIS A 1 312 ? -13.257 11.749 -20.799 1.00 42.88 312 HIS A CA 1
ATOM 2429 C C . HIS A 1 312 ? -14.331 11.435 -19.743 1.00 42.88 312 HIS A C 1
ATOM 2431 O O . HIS A 1 312 ? -14.946 12.355 -19.204 1.00 42.88 312 HIS A O 1
ATOM 2437 N N . HIS A 1 313 ? -14.610 10.150 -19.502 1.00 36.72 313 HIS A N 1
ATOM 2438 C CA . HIS A 1 313 ? -15.635 9.697 -18.559 1.00 36.72 313 HIS A CA 1
ATOM 2439 C C . HIS A 1 313 ? -15.057 9.111 -17.266 1.00 36.72 313 HIS A C 1
ATOM 2441 O O . HIS A 1 313 ? -15.808 8.921 -16.318 1.00 36.72 313 HIS A O 1
ATOM 2447 N N . ASN A 1 314 ? -13.753 8.811 -17.230 1.00 35.09 314 ASN A N 1
ATOM 2448 C CA . ASN A 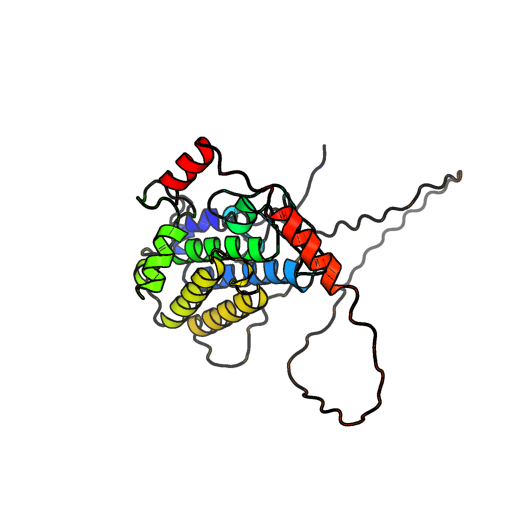1 314 ? -13.096 8.160 -16.092 1.00 35.09 314 ASN A CA 1
ATOM 2449 C C . ASN A 1 314 ? -11.807 8.867 -15.631 1.00 35.09 314 ASN A C 1
ATOM 2451 O O . ASN A 1 314 ? -11.124 8.314 -14.776 1.00 35.09 314 ASN A O 1
ATOM 2455 N N . PHE A 1 315 ? -11.435 10.019 -16.212 1.00 46.62 315 PHE A N 1
ATOM 2456 C CA . PHE A 1 315 ? -10.263 10.813 -15.817 1.00 46.62 315 PHE A CA 1
ATOM 2457 C C . PHE A 1 315 ? -10.480 12.318 -16.009 1.00 46.62 315 PHE A C 1
ATOM 2459 O O . PHE A 1 315 ? -11.059 12.714 -17.047 1.00 46.62 315 PHE A O 1
#

Secondary structure (DSSP, 8-state):
---------TT-BHHHHHHSS-HHHHHH--HHHHHHHHHHHHHHHHIIIIISSS-EE-S--SGGGEEE-TTS-EEE---TT-EEPPSSTTSPEE----S-TTTS-HHHHHH-EE-HHHHHHHHHHHHHHHHH---SB-TTSTT-BHHHHHHHHHHHT--TTTS-TTSPPPS-HHHHHHHHHHHHHHT-SSGGGSPPHHHHHHHHHHHHHHHTT--SS-----------------------------------------------------------------SSHHHHHHHHHHHHTT--PPPPHHHHHHHHHH-

Solvent-accessible surface area (backbone atoms only — not comparable to full-atom values): 19439 Å² total; per-residue (Å²): 138,87,84,87,87,76,86,79,46,71,65,38,28,48,36,51,40,61,70,42,90,53,62,70,53,38,72,66,58,46,71,67,55,50,45,48,38,51,33,40,37,32,48,51,51,25,40,30,52,73,70,38,87,53,20,43,31,47,53,44,54,44,46,70,29,30,30,20,30,80,88,70,47,40,39,74,47,70,66,87,70,41,43,75,43,52,80,56,80,86,52,63,42,86,44,82,76,68,61,50,88,61,31,60,30,68,44,28,62,75,67,24,41,43,46,67,42,38,40,37,19,7,46,14,41,41,46,49,25,69,46,31,54,46,55,44,59,36,84,90,44,96,66,34,32,45,63,71,54,44,48,60,37,52,74,72,65,47,56,70,81,47,42,28,83,90,53,80,82,59,94,53,50,66,28,54,51,52,47,54,53,50,24,55,36,21,55,41,71,50,51,86,75,24,62,55,50,65,61,49,28,56,52,39,50,53,24,45,37,52,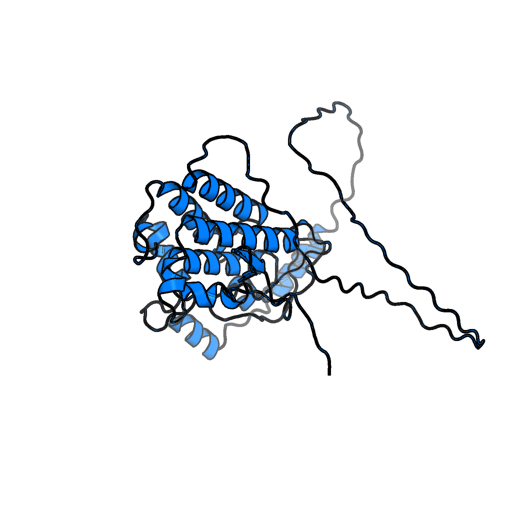65,71,69,50,97,57,100,65,80,81,86,65,88,83,79,77,83,70,89,78,78,84,83,76,89,74,83,90,77,91,82,82,90,86,88,82,91,77,92,76,88,80,86,83,84,83,86,88,86,83,84,89,83,81,84,87,79,91,76,85,85,81,89,79,92,80,91,87,84,89,92,87,79,75,67,71,64,58,58,57,54,56,55,63,65,56,70,79,73,73,74,80,74,51,74,70,55,47,54,50,44,70,73,75,103

Mean predicted aligned error: 15.39 Å

Nearest PDB structures (foldseek):
  2qkw-assembly1_B  TM=8.953E-01  e=1.106E-16  Solanum pimpinellifolium
  4oh4-assembly2_B  TM=9.076E-01  e=9.770E-14  Arabidopsis thaliana
  4xs2-assembly2_B  TM=8.964E-01  e=1.433E-13  Homo sapiens
  4q5j-assembly1_A  TM=9.139E-01  e=3.255E-13  Arabidopsis thaliana
  6ege-assembly1_D  TM=8.793E-01  e=1.350E-12  Homo sapiens

Radius of gyration: 24.34 Å; Cα contacts (8 Å, |Δi|>4): 363; chains: 1; bounding box: 68×73×58 Å